Protein AF-0000000087523797 (afdb_homodimer)

Sequence (374 aa):
MSLINTKIPAFKANAFHNGKFVEVSDASMKGKWSVMIFMPAAFTFNCPTEIEDAAEHYAEFEKLGAEVYIVTTDTQFSHKVWHETSPAVGKAKFPLVGDPTHQLTKAFGVHIEEEGLALRGTFVIDPEGTIKTLEIHDNAIARDVTETLRKLKAAQYVAAHPNEVCPAKWKEGEKTLTPSLDLVGKIMSLINTKIPAFKANAFHNGKFVEVSDASMKGKWSVMIFMPAAFTFNCPTEIEDAAEHYAEFEKLGAEVYIVTTDTQFSHKVWHETSPAVGKAKFPLVGDPTHQLTKAFGVHIEEEGLALRGTFVIDPEGTIKTLEIHDNAIARDVTETLRKLKAAQYVAAHPNEVCPAKWKEGEKTLTPSLDLVGKI

InterPro domains:
  IPR000866 Alkyl hydroperoxide reductase subunit C/ Thiol specific antioxidant [PF00578] (4-132)
  IPR013766 Thioredoxin domain [PS51352] (2-157)
  IPR017559 Alkyl hydroperoxide reductase subunit C [TIGR03137] (1-187)
  IPR019479 Peroxiredoxin, C-terminal [PF10417] (154-182)
  IPR024706 Peroxiredoxin, AhpC-type [PIRSF000239] (2-185)
  IPR036249 Thioredoxin-like superfamily [SSF52833] (2-186)
  IPR050217 Thiol-specific antioxidant peroxiredoxin [PTHR10681] (3-180)

Foldseek 3Di:
DDLAQPFQDWDWWWWDAPNDIDIDISVNLAPFKEKEWEAFDFPDDVVLVLLLLCLVCVVVCVVVRYAYEYEKQAHNVSLVVSLVPDPSNVSHRGIYTHNVVCPRQVSNVFADPVRRTGFGKMFIAGNHRGTHDMDTDHNVDDDRCVVVVQVNVQVVVCVVVVQWHADPPRGPPDDIDGDDPVCVPVD/DDLAQPFQDWDWWWWDAPNDIDIDISVNLAPFKEKEWFAFDQPDDVVLVLLLLCLVCVVVCVVVRYAYEYEKQAHNVSLVVSLVPDPSNVSHRGIYTHNVVCPRQVSNVFADPVRRTGFTKMFIAGNHRGTHDMDTDHNVDDDRVVVVVQVNVQVVVCVVVVQWHADPPRGPPDDIDGDDPVCVPVD

Radius of gyration: 20.25 Å; Cα contacts (8 Å, |Δi|>4): 884; chains: 2; bounding box: 49×58×45 Å

Secondary structure (DSSP, 8-state):
---TT-BPPP-EEEEEETTEEEEEEGGGGTTSEEEEEE-S-TT-SHHHHHHHHHHHTHHHHHHTTEEEEEEESS-HHHHHHHHHH-TTGGG--S-EEE-TT-HHHHHTT-EETTTTEE-EEEEEE-TTSBEEEEEEE-TTB---HHHHHHHHHHHHHHHH-TT-BB-TT--TTS--B---GGGTTT-/---TT-BPPP-EEEEEETTEEEEEEHHHHTTSEEEEEE-S-TT-SHHHHHHHHHHHTHHHHHHTTEEEEEEESS-HHHHHHHHHH-TTGGG--S-EEE-TT-HHHHHTT-EETTTTEE-EEEEEE-TTSBEEEEEEE-TTB---HHHHHHHHHHHHHHHH-TT-BB-TT--TTS--B---GGGTTT-

Solvent-accessible surface area (backbone atoms only — not comparable to full-atom values): 18869 Å² total; per-residue (Å²): 119,53,62,60,75,35,69,66,66,87,54,78,35,44,17,24,40,84,92,37,79,43,82,46,36,51,71,72,35,49,81,25,32,33,36,44,36,34,32,42,44,81,49,42,70,49,48,27,45,40,41,32,49,43,35,74,44,39,65,59,38,47,74,69,50,29,47,54,36,38,35,27,36,42,47,29,69,55,41,46,52,41,31,74,60,9,74,33,34,47,58,46,78,48,38,33,31,18,27,68,84,42,58,59,39,51,74,70,33,30,46,35,81,94,73,66,28,30,32,32,28,38,35,37,25,40,33,85,33,32,27,40,34,38,35,42,29,36,79,50,46,45,58,43,57,68,57,54,51,44,50,47,52,46,52,52,49,32,70,76,35,78,68,38,30,38,30,41,59,54,51,94,88,57,82,65,42,62,82,44,82,82,45,50,48,65,70,120,52,62,60,76,34,67,65,67,88,54,77,36,43,17,22,39,86,93,37,80,43,81,46,37,50,72,73,34,48,82,25,33,32,36,44,37,33,33,44,44,81,49,43,71,48,48,27,45,40,42,32,50,42,37,74,44,40,66,60,38,48,74,70,51,29,50,54,35,40,35,26,36,42,47,29,69,55,41,46,53,41,32,74,61,10,72,34,34,48,57,46,78,48,38,33,32,19,27,69,85,41,58,60,38,52,74,70,34,29,47,36,82,93,74,68,29,30,34,32,28,39,36,38,26,38,33,86,34,30,26,40,33,39,35,42,29,35,78,51,46,47,58,44,56,68,57,54,52,42,51,46,53,45,52,53,49,32,70,77,34,77,67,38,30,37,32,39,58,52,52,92,89,56,82,68,42,62,82,43,81,82,44,50,48,66,69

Organism: NCBI:txid634155

Structure (mmCIF, N/CA/C/O backbone):
data_AF-0000000087523797-model_v1
#
loop_
_entity.id
_entity.type
_entity.pdbx_description
1 polymer 'Alkyl hydroperoxide reductase C'
#
loop_
_atom_site.group_PDB
_atom_site.id
_atom_site.type_symbol
_atom_site.label_atom_id
_atom_site.label_alt_id
_atom_site.label_comp_id
_atom_site.label_asym_id
_atom_site.label_entity_id
_atom_site.label_seq_id
_atom_site.pdbx_PDB_ins_code
_atom_site.Cartn_x
_atom_site.Cartn_y
_atom_site.Cartn_z
_atom_site.occupancy
_atom_site.B_iso_or_equiv
_atom_site.auth_seq_id
_atom_site.auth_comp_id
_atom_site.auth_asym_id
_atom_site.auth_atom_id
_atom_site.pdbx_PDB_model_num
ATOM 1 N N . MET A 1 1 ? -0.328 4.672 -15.148 1 78.19 1 MET A N 1
ATOM 2 C CA . MET A 1 1 ? 1.068 4.453 -14.781 1 78.19 1 MET A CA 1
ATOM 3 C C . MET A 1 1 ? 1.274 4.668 -13.289 1 78.19 1 MET A C 1
ATOM 5 O O . MET A 1 1 ? 0.634 5.531 -12.688 1 78.19 1 MET A O 1
ATOM 9 N N . SER A 1 2 ? 2.111 3.828 -12.789 1 88.69 2 SER A N 1
ATOM 10 C CA . SER A 1 2 ? 2.346 3.92 -11.352 1 88.69 2 SER A CA 1
ATOM 11 C C . SER A 1 2 ? 3.096 5.199 -10.992 1 88.69 2 SER A C 1
ATOM 13 O O . SER A 1 2 ? 3.828 5.75 -11.82 1 88.69 2 SER A O 1
ATOM 15 N N . LEU A 1 3 ? 2.848 5.648 -9.805 1 95.38 3 LEU A N 1
ATOM 16 C CA . LEU A 1 3 ? 3.549 6.824 -9.297 1 95.38 3 LEU A CA 1
ATOM 17 C C . LEU A 1 3 ? 4.914 6.441 -8.742 1 95.38 3 LEU A C 1
ATOM 19 O O . LEU A 1 3 ? 5.738 7.312 -8.453 1 95.38 3 LEU A O 1
ATOM 23 N N . ILE A 1 4 ? 5.211 5.191 -8.633 1 98.19 4 ILE A N 1
ATOM 24 C CA . ILE A 1 4 ? 6.473 4.742 -8.055 1 98.19 4 ILE A CA 1
ATOM 25 C C . ILE A 1 4 ? 7.633 5.191 -8.938 1 98.19 4 ILE A C 1
ATOM 27 O O . ILE A 1 4 ? 7.586 5.043 -10.164 1 98.19 4 ILE A O 1
ATOM 31 N N . ASN A 1 5 ? 8.633 5.77 -8.281 1 97.5 5 ASN A N 1
ATOM 32 C CA . ASN A 1 5 ? 9.883 6.234 -8.875 1 97.5 5 ASN A CA 1
ATOM 33 C C . ASN A 1 5 ? 9.656 7.426 -9.805 1 97.5 5 ASN A C 1
ATOM 35 O O . ASN A 1 5 ? 10.453 7.676 -10.703 1 97.5 5 ASN A O 1
ATOM 39 N N . THR A 1 6 ? 8.555 8.117 -9.656 1 97.25 6 THR A N 1
ATOM 40 C CA . THR A 1 6 ? 8.32 9.398 -10.32 1 97.25 6 THR A CA 1
ATOM 41 C C . THR A 1 6 ? 8.43 10.547 -9.32 1 97.25 6 THR A C 1
ATOM 43 O O . THR A 1 6 ? 8.305 10.344 -8.109 1 97.25 6 THR A O 1
ATOM 46 N N . LYS A 1 7 ? 8.656 11.742 -9.836 1 97.5 7 LYS A N 1
ATOM 47 C CA . LYS A 1 7 ? 8.758 12.93 -9 1 97.5 7 LYS A CA 1
ATOM 48 C C . LYS A 1 7 ? 7.375 13.484 -8.664 1 97.5 7 LYS A C 1
ATOM 50 O O . LYS A 1 7 ? 6.48 13.492 -9.516 1 97.5 7 LYS A O 1
ATOM 55 N N . ILE A 1 8 ? 7.203 13.891 -7.41 1 97.25 8 ILE A N 1
ATOM 56 C CA . ILE A 1 8 ? 5.965 14.586 -7.086 1 97.25 8 ILE A CA 1
ATOM 57 C C . ILE A 1 8 ? 5.879 15.891 -7.875 1 97.25 8 ILE A C 1
ATOM 59 O O . ILE A 1 8 ? 6.898 16.547 -8.125 1 97.25 8 ILE A O 1
ATOM 63 N N . PRO A 1 9 ? 4.73 16.219 -8.312 1 96.38 9 PRO A N 1
ATOM 64 C CA . PRO A 1 9 ? 4.594 17.484 -9.055 1 96.38 9 PRO A CA 1
ATOM 65 C C . PRO A 1 9 ? 4.727 18.719 -8.156 1 96.38 9 PRO A C 1
ATOM 67 O O . PRO A 1 9 ? 4.613 18.609 -6.934 1 96.38 9 PRO A O 1
ATOM 70 N N . ALA A 1 10 ? 4.961 19.812 -8.844 1 97.5 10 ALA A N 1
ATOM 71 C CA . ALA A 1 10 ? 4.945 21.094 -8.117 1 97.5 10 ALA A CA 1
ATOM 72 C C . ALA A 1 10 ? 3.566 21.359 -7.531 1 97.5 10 ALA A C 1
ATOM 74 O O . ALA A 1 10 ? 2.547 21.109 -8.172 1 97.5 10 ALA A O 1
ATOM 75 N N . PHE A 1 11 ? 3.553 21.859 -6.258 1 98.06 11 PHE A N 1
ATOM 76 C CA . PHE A 1 11 ? 2.297 22.25 -5.625 1 98.06 11 PHE A CA 1
ATOM 77 C C . PHE A 1 11 ? 2.529 23.312 -4.555 1 98.06 11 PHE A C 1
ATOM 79 O O . PHE A 1 11 ? 3.674 23.578 -4.18 1 98.06 11 PHE A O 1
ATOM 86 N N . LYS A 1 12 ? 1.49 23.938 -4.195 1 97.75 12 LYS A N 1
ATOM 87 C CA . LYS A 1 12 ? 1.428 24.844 -3.049 1 97.75 12 LYS A CA 1
ATOM 88 C C . LYS A 1 12 ? 0.135 24.641 -2.262 1 97.75 12 LYS A C 1
ATOM 90 O O . LYS A 1 12 ? -0.945 24.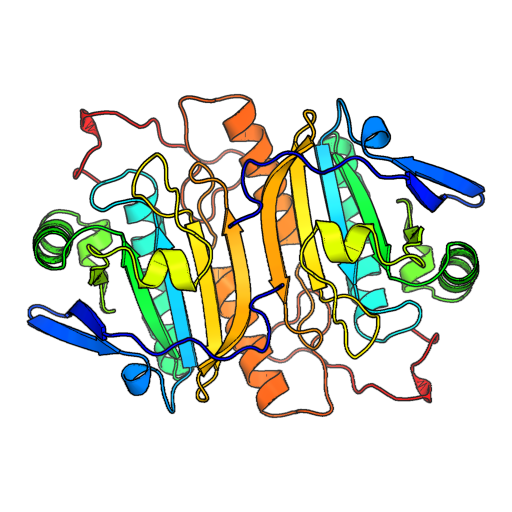547 -2.85 1 97.75 12 LYS A O 1
ATOM 95 N N . ALA A 1 13 ? 0.295 24.531 -0.931 1 98.31 13 ALA A N 1
ATOM 96 C CA . ALA A 1 13 ? -0.86 24.344 -0.056 1 98.31 13 ALA A CA 1
ATOM 97 C C . ALA A 1 13 ? -0.635 25.016 1.297 1 98.31 13 ALA A C 1
ATOM 99 O O . ALA A 1 13 ? 0.502 25.312 1.666 1 98.31 13 ALA A O 1
ATOM 100 N N . ASN A 1 14 ? -1.726 25.281 1.972 1 98.62 14 ASN A N 1
ATOM 101 C CA . ASN A 1 14 ? -1.653 25.781 3.338 1 98.62 14 ASN A CA 1
ATOM 102 C C . ASN A 1 14 ? -1.905 24.688 4.359 1 98.62 14 ASN A C 1
ATOM 104 O O . ASN A 1 14 ? -2.746 23.812 4.141 1 98.62 14 ASN A O 1
ATOM 108 N N . ALA A 1 15 ? -1.143 24.797 5.453 1 98.75 15 ALA A N 1
ATOM 109 C CA . ALA A 1 15 ? -1.273 23.797 6.512 1 98.75 15 ALA A CA 1
ATOM 110 C C . ALA A 1 15 ? -1.371 24.453 7.883 1 98.75 15 ALA A C 1
ATOM 112 O O . ALA A 1 15 ? -0.936 25.594 8.055 1 98.75 15 ALA A O 1
ATOM 113 N N . PHE A 1 16 ? -2.047 23.797 8.773 1 98.69 16 PHE A N 1
ATOM 114 C CA . PHE A 1 16 ? -1.913 24.094 10.195 1 98.69 16 PHE A CA 1
ATOM 115 C C . PHE A 1 16 ? -0.787 23.266 10.812 1 98.69 16 PHE A C 1
ATOM 117 O O . PHE A 1 16 ? -0.744 22.047 10.656 1 98.69 16 PHE A O 1
ATOM 124 N N . HIS A 1 17 ? 0.134 23.938 11.469 1 98.31 17 HIS A N 1
ATOM 125 C CA . HIS A 1 17 ? 1.282 23.281 12.078 1 98.31 17 HIS A CA 1
ATOM 126 C C . HIS A 1 17 ? 1.7 23.984 13.367 1 98.31 17 HIS A C 1
ATOM 128 O O . HIS A 1 17 ? 2.148 25.141 13.336 1 98.31 17 HIS A O 1
ATOM 134 N N . ASN A 1 18 ? 1.532 23.312 14.469 1 96.19 18 ASN A N 1
ATOM 135 C CA . ASN A 1 18 ? 1.994 23.797 15.766 1 96.19 18 ASN A CA 1
ATOM 136 C C . ASN A 1 18 ? 1.468 25.203 16.047 1 96.19 18 ASN A C 1
ATOM 138 O O . ASN A 1 18 ? 2.242 26.109 16.359 1 96.19 18 ASN A O 1
ATOM 142 N N . GLY A 1 19 ? 0.222 25.391 15.82 1 96.5 19 GLY A N 1
ATOM 143 C CA . GLY A 1 19 ? -0.439 26.625 16.219 1 96.5 19 GLY A CA 1
ATOM 144 C C . GLY A 1 19 ? -0.326 27.719 15.18 1 96.5 19 GLY A C 1
ATOM 145 O O . GLY A 1 19 ? -0.769 28.844 15.414 1 96.5 19 GLY A O 1
ATOM 146 N N . LYS A 1 20 ? 0.263 27.422 14.023 1 97.94 20 LYS A N 1
ATOM 147 C CA . LYS A 1 20 ? 0.443 28.422 12.977 1 97.94 20 LYS A CA 1
ATOM 148 C C . LYS A 1 20 ? -0.009 27.875 11.625 1 97.94 20 LYS A C 1
ATOM 150 O O . LYS A 1 20 ? -0.082 26.672 11.422 1 97.94 20 LYS A O 1
ATOM 155 N N . PHE A 1 21 ? -0.407 28.828 10.789 1 98.19 21 PHE A N 1
ATOM 156 C CA . PHE A 1 21 ? -0.595 28.484 9.383 1 98.19 21 PHE A CA 1
ATOM 157 C C . PHE A 1 21 ? 0.711 28.625 8.609 1 98.19 21 PHE A C 1
ATOM 159 O O . PHE A 1 21 ? 1.396 29.641 8.727 1 98.19 21 PHE A O 1
ATOM 166 N N . VAL A 1 22 ? 1.061 27.641 7.953 1 98.31 22 VAL A N 1
ATOM 167 C CA . VAL A 1 22 ? 2.295 27.641 7.176 1 98.31 22 VAL A CA 1
ATOM 168 C C . VAL A 1 22 ? 2.004 27.203 5.742 1 98.31 22 VAL A C 1
ATOM 170 O O . VAL A 1 22 ? 1.006 26.516 5.488 1 98.31 22 VAL A O 1
ATOM 173 N N . GLU A 1 23 ? 2.898 27.578 4.859 1 98.19 23 GLU A N 1
ATOM 174 C CA . GLU A 1 23 ? 2.834 27.094 3.486 1 98.19 23 GLU A CA 1
ATOM 175 C C . GLU A 1 23 ? 3.652 25.812 3.32 1 98.19 23 GLU A C 1
ATOM 177 O O . GLU A 1 23 ? 4.77 25.703 3.834 1 98.19 23 GLU A O 1
ATOM 182 N N . VAL A 1 24 ? 3.068 24.797 2.725 1 98 24 VAL A N 1
ATOM 183 C CA . VAL A 1 24 ? 3.742 23.562 2.352 1 98 24 VAL A CA 1
ATOM 184 C C . VAL A 1 24 ? 3.762 23.422 0.832 1 98 24 VAL A C 1
ATOM 186 O O . VAL A 1 24 ? 2.75 23.656 0.167 1 98 24 VAL A O 1
ATOM 189 N N . SER A 1 25 ? 4.918 23.094 0.26 1 98.12 25 SER A N 1
ATOM 190 C CA . SER A 1 25 ? 5.078 22.891 -1.175 1 98.12 25 SER A CA 1
ATOM 191 C C . SER A 1 25 ? 6.035 21.734 -1.465 1 98.12 25 SER A C 1
ATOM 193 O O . SER A 1 25 ? 6.566 21.109 -0.541 1 98.12 25 SER A O 1
ATOM 195 N N . ASP A 1 26 ? 6.168 21.406 -2.801 1 97.44 26 ASP A N 1
ATOM 196 C CA . ASP A 1 26 ? 7.152 20.391 -3.176 1 97.44 26 ASP A CA 1
ATOM 197 C C . ASP A 1 26 ? 8.555 20.797 -2.709 1 97.44 26 ASP A C 1
ATOM 199 O O . ASP A 1 26 ? 9.383 19.938 -2.41 1 97.44 26 ASP A O 1
ATOM 203 N N . ALA A 1 27 ? 8.82 22.047 -2.596 1 97.06 27 ALA A N 1
ATOM 204 C CA . ALA A 1 27 ? 10.102 22.547 -2.102 1 97.06 27 ALA A CA 1
ATOM 205 C C . ALA A 1 27 ? 10.297 22.188 -0.631 1 97.06 27 ALA A C 1
ATOM 207 O O . ALA A 1 27 ? 11.422 21.953 -0.189 1 97.06 27 ALA A O 1
ATOM 208 N N . SER A 1 28 ? 9.211 22.156 0.145 1 97.06 28 SER A N 1
ATOM 209 C CA . SER A 1 28 ? 9.273 21.797 1.559 1 97.06 28 SER A CA 1
ATOM 210 C C . SER A 1 28 ? 9.781 20.375 1.746 1 97.06 28 SER A C 1
ATOM 212 O O . SER A 1 28 ? 10.234 20.016 2.832 1 97.06 28 SER A O 1
ATOM 214 N N . MET A 1 29 ? 9.68 19.547 0.732 1 96.19 29 MET A N 1
ATOM 215 C CA . MET A 1 29 ? 9.984 18.125 0.834 1 96.19 29 MET A CA 1
ATOM 216 C C . MET A 1 29 ? 11.398 17.828 0.324 1 96.19 29 MET A C 1
ATOM 218 O O . MET A 1 29 ? 11.93 16.75 0.554 1 96.19 29 MET A O 1
ATOM 222 N N . LYS A 1 30 ? 12 18.812 -0.3 1 96.19 30 LYS A N 1
ATOM 223 C CA . LYS A 1 30 ? 13.352 18.641 -0.831 1 96.19 30 LYS A CA 1
ATOM 224 C C . LYS A 1 30 ? 14.375 18.531 0.295 1 96.19 30 LYS A C 1
ATOM 226 O O . LYS A 1 30 ? 14.297 19.266 1.283 1 96.19 30 LYS A O 1
ATOM 231 N N . GLY A 1 31 ? 15.297 17.578 0.175 1 97.19 31 GLY A N 1
ATOM 232 C CA . GLY A 1 31 ? 16.375 17.422 1.132 1 97.19 31 GLY A CA 1
ATOM 233 C C . GLY A 1 31 ? 15.992 16.594 2.344 1 97.19 31 GLY A C 1
ATOM 234 O O . GLY A 1 31 ? 16.828 16.328 3.209 1 97.19 31 GLY A O 1
ATOM 235 N N . LYS A 1 32 ? 14.711 16.203 2.432 1 97.25 32 LYS A N 1
ATOM 236 C CA . LYS A 1 32 ? 14.219 15.406 3.547 1 97.25 32 LYS A CA 1
ATOM 237 C C . LYS A 1 32 ? 13.289 14.297 3.059 1 97.25 32 LYS A C 1
ATOM 239 O O . LYS A 1 32 ? 12.633 14.445 2.025 1 97.25 32 LYS A O 1
ATOM 244 N N . TRP A 1 33 ? 13.367 13.211 3.828 1 98.75 33 TRP A N 1
ATOM 245 C CA . TRP A 1 33 ? 12.336 12.211 3.57 1 98.75 33 TRP A CA 1
ATOM 246 C C . TRP A 1 33 ? 10.961 12.719 4.012 1 98.75 33 TRP A C 1
ATOM 248 O O . TRP A 1 33 ? 10.859 13.492 4.965 1 98.75 33 TRP A O 1
ATOM 258 N N . SER A 1 34 ? 9.945 12.328 3.26 1 98.88 34 SER A N 1
ATOM 259 C CA . SER A 1 34 ? 8.578 12.75 3.562 1 98.88 34 SER A CA 1
ATOM 260 C C . SER A 1 34 ? 7.613 11.57 3.523 1 98.88 34 SER A C 1
ATOM 262 O O . SER A 1 34 ? 7.77 10.656 2.709 1 98.88 34 SER A O 1
ATOM 264 N N . VAL A 1 35 ? 6.727 11.562 4.422 1 98.88 35 VAL A N 1
ATOM 265 C CA . VAL A 1 35 ? 5.574 10.664 4.406 1 98.88 35 VAL A CA 1
ATOM 266 C C . VAL A 1 35 ? 4.289 11.477 4.27 1 98.88 35 VAL A C 1
ATOM 268 O O . VAL A 1 35 ? 3.945 12.258 5.152 1 98.88 35 VAL A O 1
ATOM 271 N N . MET A 1 36 ? 3.6 11.297 3.148 1 98.75 36 MET A N 1
ATOM 272 C CA . MET A 1 36 ? 2.309 11.945 2.939 1 98.75 36 MET A CA 1
ATOM 273 C C . MET A 1 36 ? 1.163 10.969 3.186 1 98.75 36 MET A C 1
ATOM 275 O O . MET A 1 36 ? 1.101 9.906 2.562 1 98.75 36 MET A O 1
ATOM 279 N N . ILE A 1 37 ? 0.32 11.375 4.066 1 98.81 37 ILE A N 1
ATOM 280 C CA . ILE A 1 37 ? -0.816 10.547 4.457 1 98.81 37 ILE A CA 1
ATOM 281 C C . ILE A 1 37 ? -2.119 11.266 4.129 1 98.81 37 ILE A C 1
ATOM 283 O O . ILE A 1 37 ? -2.445 12.289 4.746 1 98.81 37 ILE A O 1
ATOM 287 N N . PHE A 1 38 ? -2.799 10.727 3.143 1 98.75 38 PHE A N 1
ATOM 288 C CA . PHE A 1 38 ? -4.09 11.266 2.732 1 98.75 38 PHE A CA 1
ATOM 289 C C . PHE A 1 38 ? -5.227 10.57 3.475 1 98.75 38 PHE A C 1
ATOM 291 O O . PHE A 1 38 ? -5.188 9.352 3.68 1 98.75 38 PHE A O 1
ATOM 298 N N . MET A 1 39 ? -6.207 11.32 3.82 1 97.94 39 MET A N 1
ATOM 299 C CA . MET A 1 39 ? -7.395 10.766 4.457 1 97.94 39 MET A CA 1
ATOM 300 C C . MET A 1 39 ? -8.641 11.57 4.094 1 97.94 39 MET A C 1
ATOM 302 O O . MET A 1 39 ? -8.531 12.695 3.617 1 97.94 39 MET A O 1
ATOM 306 N N . PRO A 1 40 ? -9.812 11.039 4.23 1 96.81 40 PRO A N 1
ATOM 307 C CA . PRO A 1 40 ? -11 11.555 3.557 1 96.81 40 PRO A CA 1
ATOM 308 C C . PRO A 1 40 ? -11.367 12.969 4.008 1 96.81 40 PRO A C 1
ATOM 310 O O . PRO A 1 40 ? -11.547 13.859 3.172 1 96.81 40 PRO A O 1
ATOM 313 N N . ALA A 1 41 ? -11.461 13.086 5.34 1 94.56 41 ALA A N 1
ATOM 314 C CA . ALA A 1 41 ? -12 14.359 5.816 1 94.56 41 ALA A CA 1
ATOM 315 C C . ALA A 1 41 ? -11.656 14.586 7.285 1 94.56 41 ALA A C 1
ATOM 317 O O . ALA A 1 41 ? -11.578 13.633 8.062 1 94.56 41 ALA A O 1
ATOM 318 N N . ALA A 1 42 ? -11.547 15.852 7.57 1 94.25 42 ALA A N 1
ATOM 319 C CA . ALA A 1 42 ? -11.43 16.219 8.977 1 94.25 42 ALA A CA 1
ATOM 320 C C . ALA A 1 42 ? -12.695 15.875 9.75 1 94.25 42 ALA A C 1
ATOM 322 O O . ALA A 1 42 ? -13.797 15.883 9.188 1 94.25 42 ALA A O 1
ATOM 323 N N . PHE A 1 43 ? -12.531 15.453 11.039 1 91.31 43 PHE A N 1
ATOM 324 C CA . PHE A 1 43 ? -13.594 15.266 12.016 1 91.31 43 PHE A CA 1
ATOM 325 C C . PHE A 1 43 ? -14.312 13.938 11.789 1 91.31 43 PHE A C 1
ATOM 327 O O . PHE A 1 43 ? -15.328 13.656 12.43 1 91.31 43 PHE A O 1
ATOM 334 N N . THR A 1 44 ? -13.734 13.133 10.797 1 86.31 44 THR A N 1
ATOM 335 C CA . THR A 1 44 ? -14.359 11.836 10.555 1 86.31 44 THR A CA 1
ATOM 336 C C . THR A 1 44 ? -13.742 10.758 11.438 1 86.31 44 THR A C 1
ATOM 338 O O . THR A 1 44 ? -12.812 11.039 12.211 1 86.31 44 THR A O 1
ATOM 341 N N . PHE A 1 45 ? -14.211 9.57 11.352 1 80.31 45 PHE A N 1
ATOM 342 C CA . PHE A 1 45 ? -14.125 8.57 12.406 1 80.31 45 PHE A CA 1
ATOM 343 C C . PHE A 1 45 ? -12.75 7.898 12.398 1 80.31 45 PHE A C 1
ATOM 345 O O . PHE A 1 45 ? -12.047 7.91 13.406 1 80.31 45 PHE A O 1
ATOM 352 N N . ASN A 1 46 ? -12.383 7.293 11.383 1 88.75 46 ASN A N 1
ATOM 353 C CA . ASN A 1 46 ? -11.109 6.582 11.305 1 88.75 46 ASN A CA 1
ATOM 354 C C . ASN A 1 46 ? -9.922 7.547 11.336 1 88.75 46 ASN A C 1
ATOM 356 O O . ASN A 1 46 ? -8.852 7.199 11.82 1 88.75 46 ASN A O 1
ATOM 360 N N . CYS A 1 47 ? -10.211 8.672 10.898 1 93.31 47 CYS A N 1
ATOM 361 C CA . CYS A 1 47 ? -9.117 9.602 10.633 1 93.31 47 CYS A CA 1
ATOM 362 C C . CYS A 1 47 ? -8.367 9.945 11.914 1 93.31 47 CYS A C 1
ATOM 364 O O . CYS A 1 47 ? -7.141 9.867 11.961 1 93.31 47 CYS A O 1
ATOM 366 N N . PRO A 1 48 ? -9.109 10.289 13 1 93.75 48 PRO A N 1
ATOM 367 C CA . PRO A 1 48 ? -8.391 10.633 14.227 1 93.75 48 PRO A CA 1
ATOM 368 C C . PRO A 1 48 ? -7.551 9.469 14.766 1 93.75 48 PRO A C 1
ATOM 370 O O . PRO A 1 48 ? -6.484 9.695 15.344 1 93.75 48 PRO A O 1
ATOM 373 N N . THR A 1 49 ? -8.031 8.242 14.609 1 93.06 49 THR A N 1
ATOM 374 C CA . THR A 1 49 ? -7.27 7.09 15.078 1 93.06 49 THR A CA 1
ATOM 375 C C . THR A 1 49 ? -5.949 6.969 14.312 1 93.06 49 THR A C 1
ATOM 377 O O . THR A 1 49 ? -4.926 6.602 14.898 1 93.06 49 THR A O 1
ATOM 380 N N . GLU A 1 50 ? -5.988 7.227 13.062 1 96.12 50 GLU A N 1
ATOM 381 C CA . GLU A 1 50 ? -4.781 7.184 12.242 1 96.12 50 GLU A CA 1
ATOM 382 C C . GLU A 1 50 ? -3.82 8.305 12.617 1 96.12 50 GLU A C 1
ATOM 384 O O . GLU A 1 50 ? -2.604 8.109 12.633 1 96.12 50 GLU A O 1
ATOM 389 N N . ILE A 1 51 ? -4.371 9.516 12.859 1 96.94 51 ILE A N 1
ATOM 390 C CA . ILE A 1 51 ? -3.539 10.648 13.258 1 96.94 51 ILE A CA 1
ATOM 391 C C . ILE A 1 51 ? -2.867 10.344 14.594 1 96.94 51 ILE A C 1
ATOM 393 O O . ILE A 1 51 ? -1.682 10.625 14.781 1 96.94 51 ILE A O 1
ATOM 397 N N . GLU A 1 52 ? -3.623 9.773 15.523 1 96.25 52 GLU A N 1
ATOM 398 C CA . GLU A 1 52 ? -3.049 9.383 16.812 1 96.25 52 GLU A CA 1
ATOM 399 C C . GLU A 1 52 ? -1.927 8.367 16.625 1 96.25 52 GLU A C 1
ATOM 401 O O . GLU A 1 52 ? -0.889 8.453 17.281 1 96.25 52 GLU A O 1
ATOM 406 N N . ASP A 1 53 ? -2.189 7.414 15.781 1 97.44 53 ASP A N 1
ATOM 407 C CA . ASP A 1 53 ? -1.171 6.41 15.484 1 97.44 53 ASP A CA 1
ATOM 408 C C . ASP A 1 53 ? 0.093 7.062 14.922 1 97.44 53 ASP A C 1
ATOM 410 O O . ASP A 1 53 ? 1.204 6.734 15.344 1 97.44 53 ASP A O 1
ATOM 414 N N . ALA A 1 54 ? -0.023 8 13.992 1 98 54 ALA A N 1
ATOM 415 C CA . ALA A 1 54 ? 1.108 8.734 13.422 1 98 54 ALA A CA 1
ATOM 416 C C . ALA A 1 54 ? 1.817 9.562 14.492 1 98 54 ALA A C 1
ATOM 418 O O . ALA A 1 54 ? 3.049 9.602 14.539 1 98 54 ALA A O 1
ATOM 419 N N . ALA A 1 55 ? 1.049 10.203 15.312 1 98 55 ALA A N 1
ATOM 420 C CA . ALA A 1 55 ? 1.605 11.039 16.375 1 98 55 ALA A CA 1
ATOM 421 C C . ALA A 1 55 ? 2.445 10.203 17.344 1 98 55 ALA A C 1
ATOM 423 O O . ALA A 1 55 ? 3.518 10.641 17.766 1 98 55 ALA A O 1
ATOM 424 N N . GLU A 1 56 ? 1.955 9.055 17.672 1 97.75 56 GLU A N 1
ATOM 425 C CA . GLU A 1 56 ? 2.648 8.164 18.594 1 97.75 56 GLU A CA 1
ATOM 426 C C . GLU A 1 56 ? 4.008 7.742 18.047 1 97.75 56 GLU A C 1
ATOM 428 O O . GLU A 1 56 ? 4.918 7.41 18.797 1 97.75 56 GLU A O 1
ATOM 433 N N . HIS A 1 57 ? 4.152 7.797 16.781 1 98.12 57 HIS A N 1
ATOM 434 C CA . HIS A 1 57 ? 5.387 7.34 16.156 1 98.12 57 HIS A CA 1
ATOM 435 C C . HIS A 1 57 ? 6.16 8.5 15.531 1 98.12 57 HIS A C 1
ATOM 437 O O . HIS A 1 57 ? 7.164 8.297 14.852 1 98.12 57 HIS A O 1
ATOM 443 N N . TYR A 1 58 ? 5.727 9.695 15.758 1 98.38 58 TYR A N 1
ATOM 444 C CA . TYR A 1 58 ? 6.289 10.859 15.086 1 98.38 58 TYR A CA 1
ATOM 445 C C . TYR A 1 58 ? 7.754 11.047 15.461 1 98.38 58 TYR A C 1
ATOM 447 O O . TYR A 1 58 ? 8.578 11.414 14.617 1 98.38 58 TYR A O 1
ATOM 455 N N . ALA A 1 59 ? 8.07 10.828 16.703 1 98.31 59 ALA A N 1
ATOM 456 C CA . ALA A 1 59 ? 9.453 10.977 17.156 1 98.31 59 ALA A CA 1
ATOM 457 C C . ALA A 1 59 ? 10.391 10.07 16.359 1 98.31 59 ALA A C 1
ATOM 459 O O . ALA A 1 59 ? 11.523 10.445 16.062 1 98.31 59 ALA A O 1
ATOM 460 N N . GLU A 1 60 ? 9.93 8.898 16.109 1 98.06 60 GLU A N 1
ATOM 461 C CA . GLU A 1 60 ? 10.734 7.973 15.32 1 98.06 60 GLU A CA 1
ATOM 462 C C . GLU A 1 60 ? 10.914 8.477 13.891 1 98.06 60 GLU A C 1
ATOM 464 O O . GLU A 1 60 ? 12 8.352 13.312 1 98.06 60 GLU A O 1
ATOM 469 N N . PHE A 1 61 ? 9.914 9.008 13.25 1 98.56 61 PHE A N 1
ATOM 470 C CA . PHE A 1 61 ? 10.031 9.602 11.922 1 98.56 61 PHE A CA 1
ATOM 471 C C . PHE A 1 61 ? 11.062 10.727 11.922 1 98.56 61 PHE A C 1
ATOM 473 O O . PHE A 1 61 ? 11.898 10.805 11.023 1 98.56 61 PHE A O 1
ATOM 480 N N . GLU A 1 62 ? 10.969 11.547 12.961 1 97.94 62 GLU A N 1
ATOM 481 C CA . GLU A 1 62 ? 11.906 12.664 13.07 1 97.94 62 GLU A CA 1
ATOM 482 C C . GLU A 1 62 ? 13.344 12.164 13.188 1 97.94 62 GLU A C 1
ATOM 484 O O . GLU A 1 62 ? 14.25 12.703 12.547 1 97.94 62 GLU A O 1
ATOM 489 N N . LYS A 1 63 ? 13.492 11.172 14 1 98.06 63 LYS A N 1
ATOM 490 C CA . LYS A 1 63 ? 14.82 10.586 14.188 1 98.06 63 LYS A CA 1
ATOM 491 C C . LYS A 1 63 ? 15.383 10.078 12.859 1 98.06 63 LYS A C 1
ATOM 493 O O . LYS A 1 63 ? 16.594 10.117 12.641 1 98.06 63 LYS A O 1
ATOM 498 N N . LEU A 1 64 ? 14.547 9.68 12.008 1 98 64 LEU A N 1
ATOM 499 C CA . LEU A 1 64 ? 14.93 9.141 10.703 1 98 64 LEU A CA 1
ATOM 500 C C . LEU A 1 64 ? 15.078 10.258 9.68 1 98 64 LEU A C 1
ATOM 502 O O . LEU A 1 64 ? 15.344 10 8.5 1 98 64 LEU A O 1
ATOM 506 N N . GLY A 1 65 ? 14.883 11.477 10.086 1 98.12 65 GLY A N 1
ATOM 507 C CA . GLY A 1 65 ? 14.992 12.609 9.18 1 98.12 65 GLY A CA 1
ATOM 508 C C . GLY A 1 65 ? 13.82 12.727 8.234 1 98.12 65 GLY A C 1
ATOM 509 O O . GLY A 1 65 ? 13.969 13.195 7.102 1 98.12 65 GLY A O 1
ATOM 510 N N . ALA A 1 66 ? 12.672 12.266 8.633 1 98.69 66 ALA A N 1
ATOM 511 C CA . ALA A 1 66 ? 11.477 12.305 7.801 1 98.69 66 ALA A CA 1
ATOM 512 C C . ALA A 1 66 ? 10.422 13.227 8.406 1 98.69 66 ALA A C 1
ATOM 514 O O . ALA A 1 66 ? 10.234 13.25 9.625 1 98.69 66 ALA A O 1
ATOM 515 N N . GLU A 1 67 ? 9.742 13.961 7.582 1 98.62 67 GLU A N 1
ATOM 516 C CA . GLU A 1 67 ? 8.555 14.695 8 1 98.62 67 GLU A CA 1
ATOM 517 C C . GLU A 1 67 ? 7.277 13.953 7.598 1 98.62 67 GLU A C 1
ATOM 519 O O . GLU A 1 67 ? 7.262 13.234 6.598 1 98.62 67 GLU A O 1
ATOM 524 N N . VAL A 1 68 ? 6.277 14.117 8.375 1 98.75 68 VAL A N 1
ATOM 525 C CA . VAL A 1 68 ? 4.957 13.547 8.117 1 98.75 68 VAL A CA 1
ATOM 526 C C . VAL A 1 68 ? 3.971 14.664 7.781 1 98.75 68 VAL A C 1
ATOM 528 O O . VAL A 1 68 ? 3.971 15.711 8.43 1 98.75 68 VAL A O 1
ATOM 531 N N . TYR A 1 69 ? 3.189 14.477 6.746 1 98.81 69 TYR A N 1
ATOM 532 C CA . TYR A 1 69 ? 2.127 15.391 6.348 1 98.81 69 TYR A CA 1
ATOM 533 C C . TYR A 1 69 ? 0.782 14.68 6.293 1 98.81 69 TYR A C 1
ATOM 535 O O . TYR A 1 69 ? 0.639 13.664 5.605 1 98.81 69 TYR A O 1
ATOM 543 N N . ILE A 1 70 ? -0.154 15.195 7.004 1 98.75 70 ILE A N 1
ATOM 544 C CA . ILE A 1 70 ? -1.527 14.719 6.863 1 98.75 70 ILE A CA 1
ATOM 545 C C . ILE A 1 70 ? -2.285 15.633 5.895 1 98.75 70 ILE A C 1
ATOM 547 O O . ILE A 1 70 ? -2.248 16.859 6.027 1 98.75 70 ILE A O 1
ATOM 551 N N . VAL A 1 71 ? -2.971 15.016 4.938 1 98.75 71 VAL A N 1
ATOM 552 C CA . VAL A 1 71 ? -3.637 15.82 3.918 1 98.75 71 VAL A CA 1
ATOM 553 C C . VAL A 1 71 ? -5.113 15.438 3.838 1 98.75 71 VAL A C 1
ATOM 555 O O . VAL A 1 71 ? -5.449 14.25 3.732 1 98.75 71 VAL A O 1
ATOM 558 N N . THR A 1 72 ? -6 16.375 3.939 1 98.56 72 THR A N 1
ATOM 559 C CA . THR A 1 72 ? -7.402 16.219 3.57 1 98.56 72 THR A CA 1
ATOM 560 C C . THR A 1 72 ? -7.832 17.312 2.609 1 98.56 72 THR A C 1
ATOM 562 O O . THR A 1 72 ? -7.078 18.266 2.363 1 98.56 72 THR A O 1
ATOM 565 N N . THR A 1 73 ? -9.062 17.156 2.088 1 98.44 73 THR A N 1
ATOM 566 C CA . THR A 1 73 ? -9.547 18.172 1.155 1 98.44 73 THR A CA 1
ATOM 567 C C . THR A 1 73 ? -10.172 19.344 1.905 1 98.44 73 THR A C 1
ATOM 569 O O . THR A 1 73 ? -10.648 20.297 1.289 1 98.44 73 THR A O 1
ATOM 572 N N . ASP A 1 74 ? -10.188 19.344 3.229 1 97.88 74 ASP A N 1
ATOM 573 C CA . ASP A 1 74 ? -10.617 20.484 4.047 1 97.88 74 ASP A CA 1
ATOM 574 C C . ASP A 1 74 ? -9.594 21.609 4.004 1 97.88 74 ASP A C 1
ATOM 576 O O . ASP A 1 74 ? -8.508 21.453 3.432 1 97.88 74 ASP A O 1
ATOM 580 N N . THR A 1 75 ? -9.977 22.719 4.559 1 97.31 75 THR A N 1
ATOM 581 C CA . THR A 1 75 ? -9.055 23.859 4.645 1 97.31 75 THR A CA 1
ATOM 582 C C . THR A 1 75 ? -8.188 23.75 5.898 1 97.31 75 THR A C 1
ATOM 584 O O . THR A 1 75 ? -8.523 23.016 6.828 1 97.31 75 THR A O 1
ATOM 587 N N . GLN A 1 76 ? -7.133 24.531 5.91 1 97.19 76 GLN A N 1
ATOM 588 C CA . GLN A 1 76 ? -6.281 24.625 7.09 1 97.19 76 GLN A CA 1
ATOM 589 C C . GLN A 1 76 ? -7.047 25.188 8.281 1 97.19 76 GLN A C 1
ATOM 591 O O . GLN A 1 76 ? -6.691 24.938 9.43 1 97.19 76 GLN A O 1
ATOM 596 N N . PHE A 1 77 ? -8.07 25.969 8.031 1 96.44 77 PHE A N 1
ATOM 597 C CA . PHE A 1 77 ? -8.891 26.5 9.109 1 96.44 77 PHE A CA 1
ATOM 598 C C . PHE A 1 77 ? -9.625 25.391 9.844 1 96.44 77 PHE A C 1
ATOM 600 O O . PHE A 1 77 ? -9.648 25.359 11.078 1 96.44 77 PHE A O 1
ATOM 607 N N . SER A 1 78 ? -10.164 24.453 9.078 1 96.81 78 SER A N 1
ATOM 608 C CA . SER A 1 78 ? -10.797 23.281 9.664 1 96.81 78 SER A CA 1
ATOM 609 C C . SER A 1 78 ? -9.805 22.453 10.469 1 96.81 78 SER A C 1
ATOM 611 O O . SER A 1 78 ? -10.125 21.953 11.547 1 96.81 78 SER A O 1
ATOM 613 N N . HIS A 1 79 ? -8.609 22.328 9.914 1 97.69 79 HIS A N 1
ATOM 614 C CA . HIS A 1 79 ? -7.586 21.531 10.586 1 97.69 79 HIS A CA 1
ATOM 615 C C . HIS A 1 79 ? -7.203 22.141 11.93 1 97.69 79 HIS A C 1
ATOM 617 O O . HIS A 1 79 ? -6.922 21.422 12.891 1 97.69 79 HIS A O 1
ATOM 623 N N . LYS A 1 80 ? -7.129 23.453 11.969 1 96.88 80 LYS A N 1
ATOM 624 C CA . LYS A 1 80 ? -6.859 24.109 13.242 1 96.88 80 LYS A CA 1
ATOM 625 C C . LYS A 1 80 ? -7.898 23.719 14.289 1 96.88 80 LYS A C 1
ATOM 627 O O . LYS A 1 80 ? -7.551 23.359 15.414 1 96.88 80 LYS A O 1
ATOM 632 N N . VAL A 1 81 ? -9.203 23.812 13.977 1 95.88 81 VAL A N 1
ATOM 633 C CA . VAL A 1 81 ? -10.289 23.516 14.906 1 95.88 81 VAL A CA 1
ATOM 634 C C . VAL A 1 81 ? -10.258 22.031 15.266 1 95.88 81 VAL A C 1
ATOM 636 O O . VAL A 1 81 ? -10.445 21.656 16.422 1 95.88 81 VAL A O 1
ATOM 639 N N . TRP A 1 82 ? -10.008 21.234 14.219 1 95.88 82 TRP A N 1
ATOM 640 C CA . TRP A 1 82 ? -9.906 19.781 14.422 1 95.88 82 TRP A CA 1
ATOM 641 C C . TRP A 1 82 ? -8.812 19.453 15.438 1 95.88 82 TRP A C 1
ATOM 643 O O . TRP A 1 82 ? -9.023 18.656 16.344 1 95.88 82 TRP A O 1
ATOM 653 N N . HIS A 1 83 ? -7.672 20.094 15.32 1 96.5 83 HIS A N 1
ATOM 654 C CA . HIS A 1 83 ? -6.547 19.906 16.234 1 96.5 83 HIS A CA 1
ATOM 655 C C . HIS A 1 83 ? -6.902 20.344 17.641 1 96.5 83 HIS A C 1
ATOM 657 O O . HIS A 1 83 ? -6.496 19.719 18.625 1 96.5 83 HIS A O 1
ATOM 663 N N . GLU A 1 84 ? -7.664 21.344 17.797 1 94.88 84 GLU A N 1
ATOM 664 C CA . GLU A 1 84 ? -7.996 21.922 19.094 1 94.88 84 GLU A CA 1
ATOM 665 C C . GLU A 1 84 ? -9.078 21.125 19.797 1 94.88 84 GLU A C 1
ATOM 667 O O . GLU A 1 84 ? -9.109 21.062 21.031 1 94.88 84 GLU A O 1
ATOM 672 N N . THR A 1 85 ? -9.906 20.469 19.047 1 93.06 85 THR A N 1
ATOM 673 C CA . THR A 1 85 ? -11.117 19.922 19.672 1 93.06 85 THR A CA 1
ATOM 674 C C . THR A 1 85 ? -11.023 18.406 19.766 1 93.06 85 THR A C 1
ATOM 676 O O . THR A 1 85 ? -11.766 17.781 20.531 1 93.06 85 THR A O 1
ATOM 679 N N . SER A 1 86 ? -10.219 17.812 19.016 1 92.81 86 SER A N 1
ATOM 680 C CA . SER A 1 86 ? -10.047 16.359 19.062 1 92.81 86 SER A CA 1
ATOM 681 C C . SER A 1 86 ? -8.82 15.969 19.891 1 92.81 86 SER A C 1
ATOM 683 O O . SER A 1 86 ? -7.691 16.281 19.516 1 92.81 86 SER A O 1
ATOM 685 N N . PRO A 1 87 ? -8.977 15.211 20.969 1 92.62 87 PRO A N 1
ATOM 686 C CA . PRO A 1 87 ? -7.816 14.789 21.75 1 92.62 87 PRO A CA 1
ATOM 687 C C . PRO A 1 87 ? -6.801 13.992 20.938 1 92.62 87 PRO A C 1
ATOM 689 O O . PRO A 1 87 ? -5.594 14.18 21.094 1 92.62 87 PRO A O 1
ATOM 692 N N . ALA A 1 88 ? -7.316 13.148 20.062 1 92.56 88 ALA A N 1
ATOM 693 C CA . ALA A 1 88 ? -6.438 12.352 19.219 1 92.56 88 ALA A CA 1
ATOM 694 C C . ALA A 1 88 ? -5.645 13.227 18.25 1 92.56 88 ALA A C 1
ATOM 696 O O . ALA A 1 88 ? -4.426 13.086 18.125 1 92.56 88 ALA A O 1
ATOM 697 N N . VAL A 1 89 ? -6.32 14.156 17.609 1 95.44 89 VAL A N 1
ATOM 698 C CA . VAL A 1 89 ? -5.695 14.992 16.594 1 95.44 89 VAL A CA 1
ATOM 699 C C . VAL A 1 89 ? -4.793 16.031 17.266 1 95.44 89 VAL A C 1
ATOM 701 O O . VAL A 1 89 ? -3.766 16.422 16.703 1 95.44 89 VAL A O 1
ATOM 704 N N . GLY A 1 90 ? -5.184 16.391 18.469 1 96.06 90 GLY A N 1
ATOM 705 C CA . GLY A 1 90 ? -4.406 17.359 19.219 1 96.06 90 GLY A CA 1
ATOM 706 C C . GLY A 1 90 ? -2.992 16.891 19.516 1 96.06 90 GLY A C 1
ATOM 707 O O . GLY A 1 90 ? -2.117 17.703 19.844 1 96.06 90 GLY A O 1
ATOM 708 N N . LYS A 1 91 ? -2.717 15.602 19.391 1 95.56 91 LYS A N 1
ATOM 709 C CA . LYS A 1 91 ? -1.401 15.023 19.641 1 95.56 91 LYS A CA 1
ATOM 710 C C . LYS A 1 91 ? -0.472 15.234 18.438 1 95.56 91 LYS A C 1
ATOM 712 O O . LYS A 1 91 ? 0.74 15.031 18.547 1 95.56 91 LYS A O 1
ATOM 717 N N . ALA A 1 92 ? -1.01 15.656 17.359 1 96.94 92 ALA A N 1
ATOM 718 C CA . ALA A 1 92 ? -0.231 15.805 16.125 1 96.94 92 ALA A CA 1
ATOM 719 C C . ALA A 1 92 ? 0.753 16.969 16.234 1 96.94 92 ALA A C 1
ATOM 721 O O . ALA A 1 92 ? 0.375 18.078 16.625 1 96.94 92 ALA A O 1
ATOM 722 N N . LYS A 1 93 ? 1.954 16.672 15.906 1 97.81 93 LYS A N 1
ATOM 723 C CA . LYS A 1 93 ? 2.992 17.703 15.867 1 97.81 93 LYS A CA 1
ATOM 724 C C . LYS A 1 93 ? 3.518 17.891 14.445 1 97.81 93 LYS A C 1
ATOM 726 O O . LYS A 1 93 ? 4.555 18.531 14.25 1 97.81 93 LYS A O 1
ATOM 731 N N . PHE A 1 94 ? 2.91 17.281 13.523 1 98.38 94 PHE A N 1
ATOM 732 C CA . PHE A 1 94 ? 3.23 17.406 12.109 1 98.38 94 PHE A CA 1
ATOM 733 C C . PHE A 1 94 ? 2.186 18.25 11.391 1 98.38 94 PHE A C 1
ATOM 735 O O . PHE A 1 94 ? 1.097 18.484 11.914 1 98.38 94 PHE A O 1
ATOM 742 N N . PRO A 1 95 ? 2.514 18.766 10.164 1 98.75 95 PRO A N 1
ATOM 743 C CA . PRO A 1 95 ? 1.572 19.625 9.445 1 98.75 95 PRO A CA 1
ATOM 744 C C . PRO A 1 95 ? 0.297 18.906 9.031 1 98.75 95 PRO A C 1
ATOM 746 O O . PRO A 1 95 ? 0.36 17.766 8.547 1 98.75 95 PRO A O 1
ATOM 749 N N . LEU A 1 96 ? -0.792 19.547 9.281 1 98.75 96 LEU A N 1
ATOM 750 C CA . LEU A 1 96 ? -2.086 19.172 8.719 1 98.75 96 LEU A CA 1
ATOM 751 C C . LEU A 1 96 ? -2.418 20.031 7.504 1 98.75 96 LEU A C 1
ATOM 753 O O . LEU A 1 96 ? -2.764 21.219 7.648 1 98.75 96 LEU A O 1
ATOM 757 N N . VAL A 1 97 ? -2.373 19.453 6.344 1 98.88 97 VAL A N 1
ATOM 758 C CA . VAL A 1 97 ? -2.357 20.188 5.078 1 98.88 97 VAL A CA 1
ATOM 759 C C . VAL A 1 97 ? -3.764 20.219 4.484 1 98.88 97 VAL A C 1
ATOM 761 O O . VAL A 1 97 ? -4.414 19.188 4.34 1 98.88 97 VAL A O 1
ATOM 764 N N . GLY A 1 98 ? -4.195 21.422 4.18 1 98.75 98 GLY A N 1
ATOM 765 C CA . GLY A 1 98 ? -5.453 21.594 3.469 1 98.75 98 GLY A CA 1
ATOM 766 C C . GLY A 1 98 ? -5.297 21.531 1.961 1 98.75 98 GLY A C 1
ATOM 767 O O . GLY A 1 98 ? -4.41 22.172 1.396 1 98.75 98 GLY A O 1
ATOM 768 N N . ASP A 1 99 ? -6.188 20.75 1.31 1 98.62 99 ASP A N 1
ATOM 769 C CA . ASP A 1 99 ? -6.195 20.641 -0.145 1 98.62 99 ASP A CA 1
ATOM 770 C C . ASP A 1 99 ? -7.566 21 -0.716 1 98.62 99 ASP A C 1
ATOM 772 O O . ASP A 1 99 ? -8.172 20.203 -1.439 1 98.62 99 ASP A O 1
ATOM 776 N N . PRO A 1 100 ? -8.047 22.188 -0.466 1 98.06 100 PRO A N 1
ATOM 777 C CA . PRO A 1 100 ? -9.398 22.547 -0.91 1 98.06 100 PRO A CA 1
ATOM 778 C C . PRO A 1 100 ? -9.516 22.609 -2.432 1 98.06 100 PRO A C 1
ATOM 780 O O . PRO A 1 100 ? -10.625 22.516 -2.969 1 98.06 100 PRO A O 1
ATOM 783 N N . THR A 1 101 ? -8.461 22.766 -3.164 1 97.38 101 THR A N 1
ATOM 784 C CA . THR A 1 101 ? -8.492 22.844 -4.621 1 97.38 101 THR A CA 1
ATOM 785 C C . THR A 1 101 ? -8.445 21.453 -5.238 1 97.38 101 THR A C 1
ATOM 787 O O . THR A 1 101 ? -8.641 21.297 -6.445 1 97.38 101 THR A O 1
ATOM 790 N N . HIS A 1 102 ? -8.125 20.422 -4.438 1 98 102 HIS A N 1
ATOM 791 C CA . HIS A 1 102 ? -7.984 19.016 -4.844 1 98 102 HIS A CA 1
ATOM 792 C C . HIS A 1 102 ? -6.73 18.812 -5.691 1 98 102 HIS A C 1
ATOM 794 O O . HIS A 1 102 ? -6.609 17.797 -6.387 1 98 102 HIS A O 1
ATOM 800 N N . GLN A 1 103 ? -5.824 19.75 -5.656 1 98 103 GLN A N 1
ATOM 801 C CA . GLN A 1 103 ? -4.59 19.625 -6.426 1 98 103 GLN A CA 1
ATOM 802 C C . GLN A 1 103 ? -3.77 18.422 -5.965 1 98 103 GLN A C 1
ATOM 804 O O . GLN A 1 103 ? -3.297 17.641 -6.785 1 98 103 GLN A O 1
ATOM 809 N N . LEU A 1 104 ? -3.572 18.281 -4.688 1 98.38 104 LEU A N 1
ATOM 810 C CA . LEU A 1 104 ? -2.748 17.219 -4.133 1 98.38 104 LEU A CA 1
ATOM 811 C C . LEU A 1 104 ? -3.426 15.859 -4.305 1 98.38 104 LEU A C 1
ATOM 813 O O . LEU A 1 104 ? -2.803 14.906 -4.777 1 98.38 104 LEU A O 1
ATOM 817 N N . THR A 1 105 ? -4.695 15.766 -3.896 1 98.56 105 THR A N 1
ATOM 818 C CA . THR A 1 105 ? -5.383 14.477 -3.965 1 98.56 105 THR A CA 1
ATOM 819 C C . THR A 1 105 ? -5.422 13.961 -5.398 1 98.56 105 THR A C 1
ATOM 821 O O . THR A 1 105 ? -5.305 12.758 -5.637 1 98.56 105 THR A O 1
ATOM 824 N N . LYS A 1 106 ? -5.57 14.883 -6.387 1 97.81 106 LYS A N 1
ATOM 825 C CA . LYS A 1 106 ? -5.562 14.484 -7.793 1 97.81 106 LYS A CA 1
ATOM 826 C C . LYS A 1 106 ? -4.164 14.086 -8.25 1 97.81 106 LYS A C 1
ATOM 828 O O . LYS A 1 106 ? -3.99 13.07 -8.93 1 97.81 106 LYS A O 1
ATOM 833 N N . ALA A 1 107 ? -3.148 14.836 -7.848 1 97.5 107 ALA A N 1
ATOM 834 C CA . ALA A 1 107 ? -1.768 14.562 -8.242 1 97.5 107 ALA A CA 1
ATOM 835 C C . ALA A 1 107 ? -1.31 13.203 -7.727 1 97.5 107 ALA A C 1
ATOM 837 O O . ALA A 1 107 ? -0.524 12.516 -8.383 1 97.5 107 ALA A O 1
ATOM 838 N N . PHE A 1 108 ? -1.826 12.758 -6.594 1 98 108 PHE A N 1
ATOM 839 C CA . PHE A 1 108 ? -1.363 11.523 -5.969 1 98 108 PHE A CA 1
ATOM 840 C C . PHE A 1 108 ? -2.324 10.375 -6.258 1 98 108 PHE A C 1
ATOM 842 O O . PHE A 1 108 ? -2.154 9.273 -5.738 1 98 108 PHE A O 1
ATOM 849 N N . GLY A 1 109 ? -3.344 10.625 -7.043 1 97.12 109 GLY A N 1
ATOM 850 C CA . GLY A 1 109 ? -4.219 9.57 -7.527 1 97.12 109 GLY A CA 1
ATOM 851 C C . GLY A 1 109 ? -5.133 9.008 -6.453 1 97.12 109 GLY A C 1
ATOM 852 O O . GLY A 1 109 ? -5.477 7.824 -6.477 1 97.12 109 GLY A O 1
ATOM 853 N N . VAL A 1 110 ? -5.562 9.891 -5.465 1 98.31 110 VAL A N 1
ATOM 854 C CA . VAL A 1 110 ? -6.379 9.367 -4.371 1 98.31 110 VAL A CA 1
ATOM 855 C C . VAL A 1 110 ? -7.691 10.148 -4.285 1 98.31 110 VAL A C 1
ATOM 857 O O . VAL A 1 110 ? -8.438 10.008 -3.316 1 98.31 110 VAL A O 1
ATOM 860 N N . HIS A 1 111 ? -7.996 10.984 -5.266 1 98.38 111 HIS A N 1
ATOM 861 C CA . HIS A 1 111 ? -9.188 11.828 -5.246 1 98.38 111 HIS A CA 1
ATOM 862 C C . HIS A 1 111 ? -10.43 11.031 -5.633 1 98.38 111 HIS A C 1
ATOM 864 O O . HIS A 1 111 ? -10.406 10.258 -6.598 1 98.38 111 HIS A O 1
ATOM 870 N N . ILE A 1 112 ? -11.469 11.164 -4.836 1 97.62 112 ILE A N 1
ATOM 871 C CA . ILE A 1 112 ? -12.781 10.641 -5.191 1 97.62 112 ILE A CA 1
ATOM 872 C C . ILE A 1 112 ? -13.625 11.75 -5.82 1 97.62 112 ILE A C 1
ATOM 874 O O . ILE A 1 112 ? -14.195 12.586 -5.109 1 97.62 112 ILE A O 1
ATOM 878 N N . GLU A 1 113 ? -13.812 11.75 -7.105 1 96.19 113 GLU A N 1
ATOM 879 C CA . GLU A 1 113 ? -14.445 12.844 -7.84 1 96.19 113 GLU A CA 1
ATOM 880 C C . GLU A 1 113 ? -15.883 13.062 -7.367 1 96.19 113 GLU A C 1
ATOM 882 O O . GLU A 1 113 ? -16.312 14.211 -7.195 1 96.19 113 GLU A O 1
ATOM 887 N N . GLU A 1 114 ? -16.594 11.977 -7.086 1 96.12 114 GLU A N 1
ATOM 888 C CA . GLU A 1 114 ? -18.016 12.062 -6.781 1 96.12 114 GLU A CA 1
ATOM 889 C C . GLU A 1 114 ? -18.25 12.633 -5.387 1 96.12 114 GLU A C 1
ATOM 891 O O . GLU A 1 114 ? -19.328 13.133 -5.09 1 96.12 114 GLU A O 1
ATOM 896 N N . GLU A 1 115 ? -17.219 12.523 -4.551 1 95.94 115 GLU A N 1
ATOM 897 C CA . GLU A 1 115 ? -17.406 12.922 -3.16 1 95.94 115 GLU A CA 1
ATOM 898 C C . GLU A 1 115 ? -16.609 14.18 -2.832 1 95.94 115 GLU A C 1
ATOM 900 O O . GLU A 1 115 ? -16.875 14.852 -1.832 1 95.94 115 GLU A O 1
ATOM 905 N N . GLY A 1 116 ? -15.625 14.477 -3.701 1 96.81 116 GLY A N 1
ATOM 906 C CA . GLY A 1 116 ? -14.711 15.562 -3.387 1 96.81 116 GLY A CA 1
ATOM 907 C C . GLY A 1 116 ? -13.828 15.273 -2.191 1 96.81 116 GLY A C 1
ATOM 908 O O . GLY A 1 116 ? -13.383 16.203 -1.499 1 96.81 116 GLY A O 1
ATOM 909 N N . LEU A 1 117 ? -13.594 13.992 -1.834 1 97.62 117 LEU A N 1
ATOM 910 C CA . LEU A 1 117 ? -12.789 13.516 -0.709 1 97.62 117 LEU A CA 1
ATOM 911 C C . LEU A 1 117 ? -11.617 12.672 -1.194 1 97.62 117 LEU A C 1
ATOM 913 O O . LEU A 1 117 ? -11.492 12.406 -2.391 1 97.62 117 LEU A O 1
ATOM 917 N N . ALA A 1 118 ? -10.805 12.336 -0.281 1 98.06 118 ALA A N 1
ATOM 918 C CA . ALA A 1 118 ? -9.648 11.508 -0.623 1 98.06 118 ALA A CA 1
ATOM 919 C C . ALA A 1 118 ? -9.844 10.07 -0.151 1 98.06 118 ALA A C 1
ATOM 921 O O . ALA A 1 118 ? -10.492 9.828 0.871 1 98.06 118 ALA A O 1
ATOM 922 N N . LEU A 1 119 ? -9.266 9.148 -0.933 1 98.31 119 LEU A N 1
ATOM 923 C CA . LEU A 1 119 ? -8.984 7.816 -0.41 1 98.31 119 LEU A CA 1
ATOM 924 C C . LEU A 1 119 ? -7.867 7.863 0.631 1 98.31 119 LEU A C 1
ATOM 926 O O . LEU A 1 119 ? -7.184 8.883 0.764 1 98.31 119 LEU A O 1
ATOM 930 N N . ARG A 1 120 ? -7.781 6.766 1.403 1 98.19 120 ARG A N 1
ATOM 931 C CA . ARG A 1 120 ? -6.695 6.637 2.369 1 98.19 120 ARG A CA 1
ATOM 932 C C . ARG A 1 120 ? -5.402 6.215 1.685 1 98.19 120 ARG A C 1
ATOM 934 O O . ARG A 1 120 ? -5.137 5.02 1.533 1 98.19 120 ARG A O 1
ATOM 941 N N . GLY A 1 121 ? -4.652 7.184 1.35 1 98.5 121 GLY A N 1
ATOM 942 C CA . GLY A 1 121 ? -3.381 6.938 0.686 1 98.5 121 GLY A CA 1
ATOM 943 C C . GLY A 1 121 ? -2.18 7.297 1.539 1 98.5 121 GLY A C 1
ATOM 944 O O . GLY A 1 121 ? -2.219 8.273 2.293 1 98.5 121 GLY A O 1
ATOM 945 N N . THR A 1 122 ? -1.102 6.551 1.45 1 98.81 122 THR A N 1
ATOM 946 C CA . THR A 1 122 ? 0.178 6.844 2.086 1 98.81 122 THR A CA 1
ATOM 947 C C . THR A 1 122 ? 1.317 6.758 1.073 1 98.81 122 THR A C 1
ATOM 949 O O . THR A 1 122 ? 1.421 5.777 0.331 1 98.81 122 THR A O 1
ATOM 952 N N . PHE A 1 123 ? 2.162 7.719 1.064 1 98.81 123 PHE A N 1
ATOM 953 C CA . PHE A 1 123 ? 3.285 7.789 0.135 1 98.81 123 PHE A CA 1
ATOM 954 C C . PHE A 1 123 ? 4.582 8.086 0.876 1 98.81 123 PHE A C 1
ATOM 956 O O . PHE A 1 123 ? 4.652 9.016 1.676 1 98.81 123 PHE A O 1
ATOM 963 N N . VAL A 1 124 ? 5.602 7.277 0.669 1 98.88 124 VAL A N 1
ATOM 964 C CA . VAL A 1 124 ? 6.957 7.535 1.146 1 98.88 124 VAL A CA 1
ATOM 965 C C . VAL A 1 124 ? 7.789 8.156 0.027 1 98.88 124 VAL A C 1
ATOM 967 O O . VAL A 1 124 ? 7.922 7.574 -1.052 1 98.88 124 VAL A O 1
ATOM 970 N N . ILE A 1 125 ? 8.32 9.32 0.295 1 98.81 125 ILE A N 1
ATOM 971 C CA . ILE A 1 125 ? 8.969 10.141 -0.719 1 98.81 125 ILE A CA 1
ATOM 972 C C . ILE A 1 125 ? 10.414 10.438 -0.301 1 98.81 125 ILE A C 1
ATOM 974 O O . ILE A 1 125 ? 10.664 10.852 0.834 1 98.81 125 ILE A O 1
ATOM 978 N N . ASP A 1 126 ? 11.344 10.234 -1.195 1 98.69 126 ASP A N 1
ATOM 979 C CA . ASP A 1 126 ? 12.742 10.445 -0.846 1 98.69 126 ASP A CA 1
ATOM 980 C C . ASP A 1 126 ? 13.109 11.93 -0.915 1 98.69 126 ASP A C 1
ATOM 982 O O . ASP A 1 126 ? 12.281 12.758 -1.296 1 98.69 126 ASP A O 1
ATOM 986 N N . PRO A 1 127 ? 14.297 12.359 -0.51 1 98.44 127 PRO A N 1
ATOM 987 C CA . PRO A 1 127 ? 14.68 13.766 -0.418 1 98.44 127 PRO A CA 1
ATOM 988 C C . PRO A 1 127 ? 14.727 14.461 -1.779 1 98.44 127 PRO A C 1
ATOM 990 O O . PRO A 1 127 ? 14.781 15.688 -1.85 1 98.44 127 PRO A O 1
ATOM 993 N N . GLU A 1 128 ? 14.719 13.688 -2.836 1 98 128 GLU A N 1
ATOM 994 C CA . GLU A 1 128 ? 14.703 14.266 -4.18 1 98 128 GLU A CA 1
ATOM 995 C C . GLU A 1 128 ? 13.273 14.422 -4.695 1 98 128 GLU A C 1
ATOM 997 O O . GLU A 1 128 ? 13.062 14.906 -5.809 1 98 128 GLU A O 1
ATOM 1002 N N . GLY A 1 129 ? 12.297 14.016 -3.91 1 98 129 GLY A N 1
ATOM 1003 C CA . GLY A 1 129 ? 10.898 14.133 -4.293 1 98 129 GLY A CA 1
ATOM 1004 C C . GLY A 1 129 ? 10.391 12.945 -5.082 1 98 129 GLY A C 1
ATOM 1005 O O . GLY A 1 129 ? 9.398 13.047 -5.805 1 98 129 GLY A O 1
ATOM 1006 N N . THR A 1 130 ? 11.078 11.859 -5 1 98.5 130 THR A N 1
ATOM 1007 C CA . THR A 1 130 ? 10.695 10.656 -5.73 1 98.5 130 THR A CA 1
ATOM 1008 C C . THR A 1 130 ? 9.891 9.719 -4.84 1 98.5 130 THR A C 1
ATOM 1010 O O . THR A 1 130 ? 10.32 9.383 -3.732 1 98.5 130 THR A O 1
ATOM 1013 N N . ILE A 1 131 ? 8.719 9.266 -5.34 1 98.69 131 ILE A N 1
ATOM 1014 C CA . ILE A 1 131 ? 7.859 8.359 -4.586 1 98.69 131 ILE A CA 1
ATOM 1015 C C . ILE A 1 131 ? 8.445 6.945 -4.621 1 98.69 131 ILE A C 1
ATOM 1017 O O . ILE A 1 131 ? 8.672 6.391 -5.699 1 98.69 131 ILE A O 1
ATOM 1021 N N . LYS A 1 132 ? 8.609 6.363 -3.42 1 98.75 132 LYS A N 1
ATOM 1022 C CA . LYS A 1 132 ? 9.297 5.074 -3.344 1 98.75 132 LYS A CA 1
ATOM 1023 C C . LYS A 1 132 ? 8.32 3.955 -2.984 1 98.75 132 LYS A C 1
ATOM 1025 O O . LYS A 1 132 ? 8.531 2.801 -3.369 1 98.75 132 LYS A O 1
ATOM 1030 N N . THR A 1 133 ? 7.367 4.238 -2.201 1 98.56 133 THR A N 1
ATOM 1031 C CA . THR A 1 133 ? 6.281 3.309 -1.901 1 98.56 133 THR A CA 1
ATOM 1032 C C . THR A 1 133 ? 4.953 4.047 -1.788 1 98.56 133 THR A C 1
ATOM 1034 O O . THR A 1 133 ? 4.922 5.23 -1.444 1 98.56 133 THR A O 1
ATOM 1037 N N . LEU A 1 134 ? 3.91 3.365 -2.133 1 98.5 134 LEU A N 1
ATOM 1038 C CA . LEU A 1 134 ? 2.574 3.9 -1.887 1 98.5 134 LEU A CA 1
ATOM 1039 C C . LEU A 1 134 ? 1.608 2.789 -1.489 1 98.5 134 LEU A C 1
ATOM 1041 O O . LEU A 1 134 ? 1.829 1.621 -1.821 1 98.5 134 LEU A O 1
ATOM 1045 N N . GLU A 1 135 ? 0.671 3.145 -0.705 1 98.19 135 GLU A N 1
ATOM 1046 C CA . GLU A 1 135 ? -0.478 2.293 -0.415 1 98.19 135 GLU A CA 1
ATOM 1047 C C . GLU A 1 135 ? -1.773 3.098 -0.402 1 98.19 135 GLU A C 1
ATOM 1049 O O . GLU A 1 135 ? -1.787 4.258 0.022 1 98.19 135 GLU A O 1
ATOM 1054 N N . ILE A 1 136 ? -2.818 2.518 -0.904 1 98.5 136 ILE A N 1
ATOM 1055 C CA . ILE A 1 136 ? -4.137 3.137 -0.939 1 98.5 136 ILE A CA 1
ATOM 1056 C C . ILE A 1 136 ? -5.195 2.129 -0.49 1 98.5 136 ILE A C 1
ATOM 1058 O O . ILE A 1 136 ? -5.195 0.979 -0.938 1 98.5 136 ILE A O 1
ATOM 1062 N N . HIS A 1 137 ? -6.051 2.564 0.476 1 98.38 137 HIS A N 1
ATOM 1063 C CA . HIS A 1 137 ? -7.09 1.717 1.046 1 98.38 137 HIS A CA 1
ATOM 1064 C C . HIS A 1 137 ? -8.477 2.236 0.691 1 98.38 137 HIS A C 1
ATOM 1066 O O . HIS A 1 137 ? -8.672 3.443 0.519 1 98.38 137 HIS A O 1
ATOM 1072 N N . ASP A 1 138 ? -9.406 1.236 0.669 1 97.44 138 ASP A N 1
ATOM 1073 C CA . ASP A 1 138 ? -10.789 1.618 0.935 1 97.44 138 ASP A CA 1
ATOM 1074 C C . ASP A 1 138 ? -10.898 2.422 2.229 1 97.44 138 ASP A C 1
ATOM 1076 O O . ASP A 1 138 ? -10.25 2.096 3.225 1 97.44 138 ASP A O 1
ATOM 1080 N N . ASN A 1 139 ? -11.805 3.367 2.23 1 96.5 139 ASN A N 1
ATOM 1081 C CA . ASN A 1 139 ? -11.844 4.316 3.338 1 96.5 139 ASN A CA 1
ATOM 1082 C C . ASN A 1 139 ? -12.367 3.664 4.617 1 96.5 139 ASN A C 1
ATOM 1084 O O . ASN A 1 139 ? -12.25 4.234 5.699 1 96.5 139 ASN A O 1
ATOM 1088 N N . ALA A 1 140 ? -12.914 2.498 4.504 1 95.81 140 ALA A N 1
ATOM 1089 C CA . ALA A 1 140 ? -13.383 1.797 5.695 1 95.81 140 ALA A CA 1
ATOM 1090 C C . ALA A 1 140 ? -12.242 1.065 6.391 1 95.81 140 ALA A C 1
ATOM 1092 O O . ALA A 1 140 ? -12.406 0.566 7.508 1 95.81 140 ALA A O 1
ATOM 1093 N N . ILE A 1 141 ? -11.078 1.018 5.773 1 96 141 ILE A N 1
ATOM 1094 C CA . ILE A 1 141 ? -9.922 0.286 6.27 1 96 141 ILE A CA 1
ATOM 1095 C C . ILE A 1 141 ? -8.797 1.267 6.605 1 96 141 ILE A C 1
ATOM 1097 O O . ILE A 1 141 ? -8.133 1.793 5.707 1 96 141 ILE A O 1
ATOM 1101 N N . ALA A 1 142 ? -8.523 1.403 7.898 1 95.25 142 ALA A N 1
ATOM 1102 C CA . ALA A 1 142 ? -7.441 2.305 8.289 1 95.25 142 ALA A CA 1
ATOM 1103 C C . ALA A 1 142 ? -6.09 1.605 8.195 1 95.25 142 ALA A C 1
ATOM 1105 O O . ALA A 1 142 ? -6.02 0.379 8.086 1 95.25 142 ALA A O 1
ATOM 1106 N N . ARG A 1 143 ? -5.098 2.385 8.172 1 96.81 143 ARG A N 1
ATOM 1107 C CA . ARG A 1 143 ? -3.732 1.898 7.992 1 96.81 143 ARG A CA 1
ATOM 1108 C C . ARG A 1 143 ? -3.084 1.584 9.336 1 96.81 143 ARG A C 1
ATOM 1110 O O . ARG A 1 143 ? -3.674 1.831 10.391 1 96.81 143 ARG A O 1
ATOM 1117 N N . ASP A 1 144 ? -1.974 0.925 9.258 1 97.38 144 ASP A N 1
ATOM 1118 C CA . ASP A 1 144 ? -1.021 0.734 10.352 1 97.38 144 ASP A CA 1
ATOM 1119 C C . ASP A 1 144 ? 0.267 1.513 10.094 1 97.38 144 ASP A C 1
ATOM 1121 O O . ASP A 1 144 ? 1.093 1.106 9.273 1 97.38 144 ASP A O 1
ATOM 1125 N N . VAL A 1 145 ? 0.503 2.527 10.914 1 97.06 145 VAL A N 1
ATOM 1126 C CA . VAL A 1 145 ? 1.609 3.447 10.672 1 97.06 145 VAL A CA 1
ATOM 1127 C C . VAL A 1 145 ? 2.938 2.725 10.883 1 97.06 145 VAL A C 1
ATOM 1129 O O . VAL A 1 145 ? 3.961 3.111 10.312 1 97.06 145 VAL A O 1
ATOM 1132 N N . THR A 1 146 ? 2.99 1.687 11.688 1 97.12 146 THR A N 1
ATOM 1133 C CA . THR A 1 146 ? 4.242 0.973 11.93 1 97.12 146 THR A CA 1
ATOM 1134 C C . THR A 1 146 ? 4.754 0.334 10.641 1 97.12 146 THR A C 1
ATOM 1136 O O . THR A 1 146 ? 5.961 0.209 10.438 1 97.12 146 THR A O 1
ATOM 1139 N N . GLU A 1 147 ? 3.838 -0.066 9.781 1 97.44 147 GLU A N 1
ATOM 1140 C CA . GLU A 1 147 ? 4.254 -0.576 8.477 1 97.44 147 GLU A CA 1
ATOM 1141 C C . GLU A 1 147 ? 4.859 0.531 7.621 1 97.44 147 GLU A C 1
ATOM 1143 O O . GLU A 1 147 ? 5.789 0.286 6.848 1 97.44 147 GLU A O 1
ATOM 1148 N N . THR A 1 148 ? 4.277 1.735 7.727 1 98.25 148 THR A N 1
ATOM 1149 C CA . THR A 1 148 ? 4.852 2.881 7.031 1 98.25 148 THR A CA 1
ATOM 1150 C C . THR A 1 148 ? 6.273 3.15 7.508 1 98.25 148 THR A C 1
ATOM 1152 O O . THR A 1 148 ? 7.168 3.418 6.699 1 98.25 148 THR A O 1
ATOM 1155 N N . LEU A 1 149 ? 6.465 3.045 8.82 1 98 149 LEU A N 1
ATOM 1156 C CA . LEU A 1 149 ? 7.789 3.223 9.398 1 98 149 LEU A CA 1
ATOM 1157 C C . LEU A 1 149 ? 8.758 2.174 8.867 1 98 149 LEU A C 1
ATOM 1159 O O . LEU A 1 149 ? 9.906 2.49 8.531 1 98 149 LEU A O 1
ATOM 1163 N N . ARG A 1 150 ? 8.344 0.968 8.82 1 97.44 150 ARG A N 1
ATOM 1164 C CA . ARG A 1 150 ? 9.172 -0.107 8.281 1 97.44 150 ARG A CA 1
ATOM 1165 C C . ARG A 1 150 ? 9.57 0.175 6.84 1 97.44 150 ARG A C 1
ATOM 1167 O O . ARG A 1 150 ? 10.742 0.024 6.469 1 97.44 150 ARG A O 1
ATOM 1174 N N . LYS A 1 151 ? 8.617 0.565 6 1 98.25 151 LYS A N 1
ATOM 1175 C CA . LYS A 1 151 ? 8.867 0.869 4.598 1 98.25 151 LYS A CA 1
ATOM 1176 C C . LYS A 1 151 ? 9.844 2.039 4.453 1 98.25 151 LYS A C 1
ATOM 1178 O O . LYS A 1 151 ? 10.695 2.039 3.564 1 98.25 151 LYS A O 1
ATOM 1183 N N . LEU A 1 152 ? 9.641 3.037 5.309 1 98.69 152 LEU A N 1
ATOM 1184 C CA . LEU A 1 152 ? 10.539 4.184 5.293 1 98.69 152 LEU A CA 1
ATOM 1185 C C . LEU A 1 152 ? 11.977 3.752 5.566 1 98.69 152 LEU A C 1
ATOM 1187 O O . LEU A 1 152 ? 12.898 4.141 4.84 1 98.69 152 LEU A O 1
ATOM 1191 N N . LYS A 1 153 ? 12.172 2.955 6.598 1 98.25 153 LYS A N 1
ATOM 1192 C CA . LYS A 1 153 ? 13.508 2.475 6.949 1 98.25 153 LYS A CA 1
ATOM 1193 C C . LYS A 1 153 ? 14.117 1.671 5.809 1 98.25 153 LYS A C 1
ATOM 1195 O O . LYS A 1 153 ? 15.305 1.826 5.496 1 98.25 153 LYS A O 1
ATOM 1200 N N . ALA A 1 154 ? 13.336 0.861 5.219 1 98.25 154 ALA A N 1
ATOM 1201 C CA . ALA A 1 154 ? 13.812 0.073 4.086 1 98.25 154 ALA A CA 1
ATOM 1202 C C . ALA A 1 154 ? 14.195 0.973 2.914 1 98.25 154 ALA A C 1
ATOM 1204 O O . ALA A 1 154 ? 15.234 0.771 2.277 1 98.25 154 ALA A O 1
ATOM 1205 N N . ALA A 1 155 ? 13.336 1.937 2.625 1 98.44 155 ALA A N 1
ATOM 1206 C CA . ALA A 1 155 ? 13.594 2.877 1.536 1 98.44 155 ALA A CA 1
ATOM 1207 C C . ALA A 1 155 ? 14.883 3.658 1.776 1 98.44 155 ALA A C 1
ATOM 1209 O O . ALA A 1 155 ? 15.672 3.869 0.852 1 98.44 155 ALA A O 1
ATOM 1210 N N . GLN A 1 156 ? 15.023 4.074 2.977 1 98.38 156 GLN A N 1
ATOM 1211 C CA . GLN A 1 156 ? 16.25 4.793 3.336 1 98.38 156 GLN A CA 1
ATOM 1212 C C . GLN A 1 156 ? 17.469 3.908 3.18 1 98.38 156 GLN A C 1
ATOM 1214 O O . GLN A 1 156 ? 18.5 4.355 2.674 1 98.38 156 GLN A O 1
ATOM 1219 N N . TYR A 1 157 ? 17.422 2.689 3.639 1 97.88 157 TYR A N 1
ATOM 1220 C CA . TYR A 1 157 ? 18.547 1.771 3.551 1 97.88 157 TYR A CA 1
ATOM 1221 C C . TYR A 1 157 ? 18.984 1.574 2.102 1 97.88 157 TYR A C 1
ATOM 1223 O O . TYR A 1 157 ? 20.156 1.699 1.777 1 97.88 157 TYR A O 1
ATOM 1231 N N . VAL A 1 158 ? 18.047 1.276 1.256 1 96.5 158 VAL A N 1
ATOM 1232 C CA . VAL A 1 158 ? 18.406 0.962 -0.125 1 96.5 158 VAL A CA 1
ATOM 1233 C C . VAL A 1 158 ? 18.906 2.221 -0.83 1 96.5 158 VAL A C 1
ATOM 1235 O O . VAL A 1 158 ? 19.75 2.145 -1.728 1 96.5 158 VAL A O 1
ATOM 1238 N N . ALA A 1 159 ? 18.359 3.35 -0.468 1 97.06 159 ALA A N 1
ATOM 1239 C CA . ALA A 1 159 ? 18.875 4.602 -1.007 1 97.06 159 ALA A CA 1
ATOM 1240 C C . ALA A 1 159 ? 20.344 4.781 -0.651 1 97.06 159 ALA A C 1
ATOM 1242 O O . ALA A 1 159 ? 21.141 5.262 -1.47 1 97.06 159 ALA A O 1
ATOM 1243 N N . ALA A 1 160 ? 20.719 4.383 0.526 1 96.56 160 ALA A N 1
ATOM 1244 C CA . ALA A 1 160 ? 22.094 4.523 1.016 1 96.56 160 ALA A CA 1
ATOM 1245 C C . ALA A 1 160 ? 22.969 3.379 0.521 1 96.56 160 ALA A C 1
ATOM 1247 O O . ALA A 1 160 ? 24.203 3.469 0.568 1 96.56 160 ALA A O 1
ATOM 1248 N N . HIS A 1 161 ? 22.344 2.277 0.085 1 96 161 HIS A N 1
ATOM 1249 C CA . HIS A 1 161 ? 23.047 1.088 -0.402 1 96 161 HIS A CA 1
ATOM 1250 C C . HIS A 1 161 ? 22.484 0.634 -1.744 1 96 161 HIS A C 1
ATOM 1252 O O . HIS A 1 161 ? 21.906 -0.456 -1.848 1 96 161 HIS A O 1
ATOM 1258 N N . PRO A 1 162 ? 22.719 1.381 -2.812 1 92.62 162 PRO A N 1
ATOM 1259 C CA . PRO A 1 162 ? 22.031 1.167 -4.09 1 92.62 162 PRO A CA 1
ATOM 1260 C C . PRO A 1 162 ? 22.344 -0.197 -4.703 1 92.62 162 PRO A C 1
ATOM 1262 O O . PRO A 1 162 ? 21.625 -0.648 -5.602 1 92.62 162 PRO A O 1
ATOM 1265 N N . ASN A 1 163 ? 23.266 -0.927 -4.191 1 92.88 163 ASN A N 1
ATOM 1266 C CA . ASN A 1 163 ? 23.594 -2.238 -4.738 1 92.88 163 ASN A CA 1
ATOM 1267 C C . ASN A 1 163 ? 22.938 -3.361 -3.936 1 92.88 163 ASN A C 1
ATOM 1269 O O . ASN A 1 163 ? 23.125 -4.539 -4.25 1 92.88 163 ASN A O 1
ATOM 1273 N N . GLU A 1 164 ? 22.188 -2.963 -2.926 1 93.75 164 GLU A N 1
ATOM 1274 C CA . GLU A 1 164 ? 21.516 -3.945 -2.082 1 93.75 164 GLU A CA 1
ATOM 1275 C C . GLU A 1 164 ? 20 -3.811 -2.18 1 93.75 164 GLU A C 1
ATOM 1277 O O . GLU A 1 164 ? 19.484 -2.791 -2.65 1 93.75 164 GLU A O 1
ATOM 1282 N N . VAL A 1 165 ? 19.375 -4.891 -1.812 1 94.44 165 VAL A N 1
ATOM 1283 C CA . VAL A 1 165 ? 17.906 -4.895 -1.737 1 94.44 165 VAL A CA 1
ATOM 1284 C C . VAL A 1 165 ? 17.469 -5.438 -0.3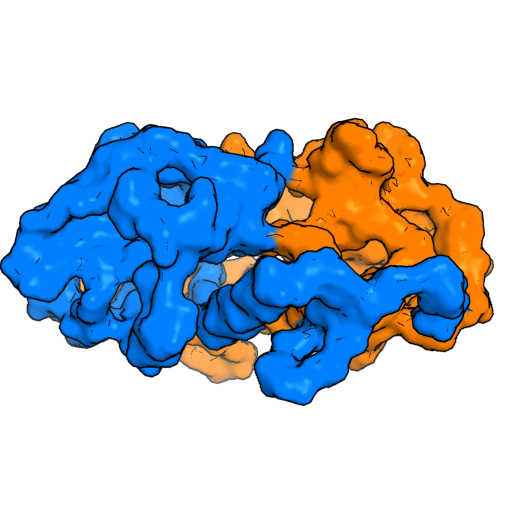83 1 94.44 165 VAL A C 1
ATOM 1286 O O . VAL A 1 165 ? 18.188 -6.207 0.254 1 94.44 165 VAL A O 1
ATOM 1289 N N . CYS A 1 166 ? 16.328 -4.949 0.127 1 95 166 CYS A N 1
ATOM 1290 C CA . CYS A 1 166 ? 15.75 -5.41 1.383 1 95 166 CYS A CA 1
ATOM 1291 C C . CYS A 1 166 ? 14.773 -6.559 1.144 1 95 166 CYS A C 1
ATOM 1293 O O . CYS A 1 166 ? 13.766 -6.391 0.456 1 95 166 CYS A O 1
ATOM 1295 N N . PRO A 1 167 ? 15.031 -7.723 1.756 1 94.5 167 PRO A N 1
ATOM 1296 C CA . PRO A 1 167 ? 14.148 -8.875 1.546 1 94.5 167 PRO A CA 1
ATOM 1297 C C . PRO A 1 167 ? 12.805 -8.727 2.26 1 94.5 167 PRO A C 1
ATOM 1299 O O . PRO A 1 167 ? 12.547 -7.699 2.895 1 94.5 167 PRO A O 1
ATOM 1302 N N . ALA A 1 168 ? 11.953 -9.742 2.076 1 93.31 168 ALA A N 1
ATOM 1303 C CA . ALA A 1 168 ? 10.602 -9.75 2.643 1 93.31 168 ALA A CA 1
ATOM 1304 C C . ALA A 1 168 ? 10.641 -9.461 4.141 1 93.31 168 ALA A C 1
ATOM 1306 O O . ALA A 1 168 ? 11.453 -10.031 4.871 1 93.31 168 ALA A O 1
ATOM 1307 N N . LYS A 1 169 ? 9.781 -8.539 4.535 1 93.06 169 LYS A N 1
ATOM 1308 C CA . LYS A 1 169 ? 9.555 -8.164 5.93 1 93.06 169 LYS A CA 1
ATOM 1309 C C . LYS A 1 169 ? 10.844 -7.668 6.578 1 93.06 169 LYS A C 1
ATOM 1311 O O . LYS A 1 169 ? 11.008 -7.766 7.797 1 93.06 169 LYS A O 1
ATOM 1316 N N . TRP A 1 170 ? 11.742 -7.207 5.824 1 94.38 170 TRP A N 1
ATOM 1317 C CA . TRP A 1 170 ? 13.031 -6.723 6.312 1 94.38 170 TRP A CA 1
ATOM 1318 C C . TRP A 1 170 ? 12.836 -5.668 7.398 1 94.38 170 TRP A C 1
ATOM 1320 O O . TRP A 1 170 ? 11.984 -4.789 7.273 1 94.38 170 TRP A O 1
ATOM 1330 N N . LYS A 1 171 ? 13.664 -5.793 8.477 1 92.31 171 LYS A N 1
ATOM 1331 C CA . LYS A 1 171 ? 13.773 -4.789 9.531 1 92.31 171 LYS A CA 1
ATOM 1332 C C . LYS A 1 171 ? 15.219 -4.32 9.703 1 92.31 171 LYS A C 1
ATOM 1334 O O . LYS A 1 171 ? 16.156 -5.043 9.359 1 92.31 171 LYS A O 1
ATOM 1339 N N . GLU A 1 172 ? 15.266 -3.135 10.242 1 89.62 172 GLU A N 1
ATOM 1340 C CA . GLU A 1 172 ? 16.594 -2.57 10.438 1 89.62 172 GLU A CA 1
ATOM 1341 C C . GLU A 1 172 ? 17.5 -3.541 11.203 1 89.62 172 GLU A C 1
ATOM 1343 O O . GLU A 1 172 ? 17.094 -4.094 12.227 1 89.62 172 GLU A O 1
ATOM 1348 N N . GLY A 1 173 ? 18.672 -3.729 10.625 1 88.5 173 GLY A N 1
ATOM 1349 C CA . GLY A 1 173 ? 19.625 -4.609 11.273 1 88.5 173 GLY A CA 1
ATOM 1350 C C . GLY A 1 173 ? 19.656 -6 10.664 1 88.5 173 GLY A C 1
ATOM 1351 O O . GLY A 1 173 ? 20.609 -6.754 10.883 1 88.5 173 GLY A O 1
ATOM 1352 N N . GLU A 1 174 ? 18.656 -6.402 9.914 1 92.19 174 GLU A N 1
ATOM 1353 C CA . GLU A 1 174 ? 18.609 -7.719 9.281 1 92.19 174 GLU A CA 1
ATOM 1354 C C . GLU A 1 174 ? 19.469 -7.758 8.023 1 92.19 174 GLU A C 1
ATOM 1356 O O . GLU A 1 174 ? 19.859 -6.715 7.496 1 92.19 174 GLU A O 1
ATOM 1361 N N . LYS A 1 175 ? 19.734 -8.969 7.59 1 91.94 175 LYS A N 1
ATOM 1362 C CA . LYS A 1 175 ? 20.547 -9.164 6.395 1 91.94 175 LYS A CA 1
ATOM 1363 C C . LYS A 1 175 ? 19.812 -8.695 5.145 1 91.94 175 LYS A C 1
ATOM 1365 O O . LYS A 1 175 ? 18.594 -8.867 5.031 1 91.94 175 LYS A O 1
ATOM 1370 N N . THR A 1 176 ? 20.578 -8.117 4.301 1 93.38 176 THR A N 1
ATOM 1371 C CA . THR A 1 176 ? 20.078 -7.715 2.988 1 93.38 176 THR A CA 1
ATOM 1372 C C . THR A 1 176 ? 20.656 -8.609 1.897 1 93.38 176 THR A C 1
ATOM 1374 O O . THR A 1 176 ? 21.359 -9.586 2.191 1 93.38 176 THR A O 1
ATOM 1377 N N . LEU A 1 177 ? 20.25 -8.391 0.701 1 89.81 177 LEU A N 1
ATOM 1378 C CA . LEU A 1 177 ? 20.75 -9.156 -0.432 1 89.81 177 LEU A CA 1
ATOM 1379 C C . LEU A 1 177 ? 21.469 -8.25 -1.428 1 89.81 177 LEU A C 1
ATOM 1381 O O . LEU A 1 177 ? 21.047 -7.117 -1.658 1 89.81 177 LEU A O 1
ATOM 1385 N N . THR A 1 178 ? 22.484 -8.727 -1.962 1 89.12 178 THR A N 1
ATOM 1386 C CA . THR A 1 178 ? 23.188 -8.07 -3.061 1 89.12 178 THR A CA 1
ATOM 1387 C C . THR A 1 178 ? 22.969 -8.828 -4.367 1 89.12 178 THR A C 1
ATOM 1389 O O . THR A 1 178 ? 23.578 -9.875 -4.59 1 89.12 178 THR A O 1
ATOM 1392 N N . PRO A 1 179 ? 22.094 -8.25 -5.199 1 86.38 179 PRO A N 1
ATOM 1393 C CA . PRO A 1 179 ? 21.859 -8.906 -6.488 1 86.38 179 PRO A CA 1
ATOM 1394 C C . PRO A 1 179 ? 23.141 -9.219 -7.242 1 86.38 179 PRO A C 1
ATOM 1396 O O . PRO A 1 179 ? 24.047 -8.383 -7.301 1 86.38 179 PRO A O 1
ATOM 1399 N N . SER A 1 180 ? 23.312 -10.445 -7.516 1 83.44 180 SER A N 1
ATOM 1400 C CA . SER A 1 180 ? 24.438 -10.914 -8.297 1 83.44 180 SER A CA 1
ATOM 1401 C C . SER A 1 180 ? 24.062 -12.117 -9.156 1 83.44 180 SER A C 1
ATOM 1403 O O . SER A 1 180 ? 23.078 -12.797 -8.883 1 83.44 180 SER A O 1
ATOM 1405 N N . LEU A 1 181 ? 24.812 -12.258 -10.203 1 82.62 181 LEU A N 1
ATOM 1406 C CA . LEU A 1 181 ? 24.594 -13.383 -11.102 1 82.62 181 LEU A CA 1
ATOM 1407 C C . LEU A 1 181 ? 24.594 -14.703 -10.336 1 82.62 181 LEU A C 1
ATOM 1409 O O . LEU A 1 181 ? 23.828 -15.617 -10.656 1 82.62 181 LEU A O 1
ATOM 1413 N N . ASP A 1 182 ? 25.312 -14.719 -9.289 1 80.56 182 ASP A N 1
ATOM 1414 C CA . ASP A 1 182 ? 25.484 -15.953 -8.531 1 80.56 182 ASP A CA 1
ATOM 1415 C C . ASP A 1 182 ? 24.219 -16.281 -7.742 1 80.56 182 ASP A C 1
ATOM 1417 O O . ASP A 1 182 ? 23.969 -17.438 -7.395 1 80.56 182 ASP A O 1
ATOM 1421 N N . LEU A 1 183 ? 23.422 -15.242 -7.586 1 76.62 183 LEU A N 1
ATOM 1422 C CA . LEU A 1 183 ? 22.234 -15.445 -6.766 1 76.62 183 LEU A CA 1
ATOM 1423 C C . LEU A 1 183 ? 21.016 -15.766 -7.637 1 76.62 183 LEU A C 1
ATOM 1425 O O . LEU A 1 183 ? 19.984 -16.219 -7.133 1 76.62 183 LEU A O 1
ATOM 1429 N N . VAL A 1 184 ? 21.188 -15.641 -8.875 1 76.94 184 VAL A N 1
ATOM 1430 C CA . VAL A 1 184 ? 20.062 -15.859 -9.781 1 76.94 184 VAL A CA 1
ATOM 1431 C C . VAL A 1 184 ? 19.641 -17.328 -9.742 1 76.94 184 VAL A C 1
ATOM 1433 O O . VAL A 1 184 ? 20.469 -18.219 -10.016 1 76.94 184 VAL A O 1
ATOM 1436 N N . GLY A 1 185 ? 18.453 -17.516 -9.328 1 75.12 185 GLY A N 1
ATOM 1437 C CA . GLY A 1 185 ? 17.906 -18.859 -9.352 1 75.12 185 GLY A CA 1
ATOM 1438 C C . GLY A 1 185 ? 18.375 -19.703 -8.18 1 75.12 185 GLY A C 1
ATOM 1439 O O . GLY A 1 185 ? 18.094 -20.906 -8.125 1 75.12 185 GLY A O 1
ATOM 1440 N N . LYS A 1 186 ? 19.219 -19.125 -7.309 1 73.12 186 LYS A N 1
ATOM 1441 C CA . LYS A 1 186 ? 19.797 -19.938 -6.246 1 73.12 186 LYS A CA 1
ATOM 1442 C C . LYS A 1 186 ? 19.078 -19.703 -4.922 1 73.12 186 LYS A C 1
ATOM 1444 O O . LYS A 1 186 ? 19.406 -20.328 -3.914 1 73.12 186 LYS A O 1
ATOM 1449 N N . ILE A 1 187 ? 18.203 -18.812 -4.926 1 69.62 187 ILE A N 1
ATOM 1450 C CA . ILE A 1 187 ? 17.453 -18.578 -3.707 1 69.62 187 ILE A CA 1
ATOM 1451 C C . ILE A 1 187 ? 16.109 -19.312 -3.785 1 69.62 187 ILE A C 1
ATOM 1453 O O . ILE A 1 187 ? 15.477 -19.344 -4.844 1 69.62 187 ILE A O 1
ATOM 1457 N N . MET B 1 1 ? -6.5 7.934 -11.922 1 78.44 1 MET B N 1
ATOM 1458 C CA . MET B 1 1 ? -7.531 7.535 -10.969 1 78.44 1 MET B CA 1
ATOM 1459 C C . MET B 1 1 ? -7.133 6.258 -10.234 1 78.44 1 MET B C 1
ATOM 1461 O O . MET B 1 1 ? -6.496 5.375 -10.812 1 78.44 1 MET B O 1
ATOM 1465 N N . SER B 1 2 ? -7.492 6.277 -9 1 89.25 2 SER B N 1
ATOM 1466 C CA . SER B 1 2 ? -7.109 5.121 -8.195 1 89.25 2 SER B CA 1
ATOM 1467 C C . SER B 1 2 ? -7.883 3.875 -8.617 1 89.25 2 SER B C 1
ATOM 1469 O O . SER B 1 2 ? -8.992 3.975 -9.156 1 89.25 2 SER B O 1
ATOM 1471 N N . LEU B 1 3 ? -7.262 2.768 -8.406 1 95.56 3 LEU B N 1
ATOM 1472 C CA . LEU B 1 3 ? -7.902 1.487 -8.688 1 95.56 3 LEU B CA 1
ATOM 1473 C C . LEU B 1 3 ? -8.805 1.068 -7.531 1 95.56 3 LEU B C 1
ATOM 1475 O O . LEU B 1 3 ? -9.586 0.125 -7.66 1 95.56 3 LEU B O 1
ATOM 1479 N N . ILE B 1 4 ? -8.773 1.758 -6.445 1 98.19 4 ILE B N 1
ATOM 1480 C CA . ILE B 1 4 ? -9.562 1.381 -5.273 1 98.19 4 ILE B CA 1
ATOM 1481 C C . ILE B 1 4 ? -11.047 1.497 -5.59 1 98.19 4 ILE B C 1
ATOM 1483 O O . ILE B 1 4 ? -11.492 2.496 -6.164 1 98.19 4 ILE B O 1
ATOM 1487 N N . ASN B 1 5 ? -11.773 0.437 -5.23 1 97.5 5 ASN B N 1
ATOM 1488 C CA . ASN B 1 5 ? -13.219 0.313 -5.363 1 97.5 5 ASN B CA 1
ATOM 1489 C C . ASN B 1 5 ? -13.641 0.25 -6.828 1 97.5 5 ASN B C 1
ATOM 1491 O O . ASN B 1 5 ? -14.781 0.585 -7.164 1 97.5 5 ASN B O 1
ATOM 1495 N N . THR B 1 6 ? -12.75 -0.089 -7.723 1 97.25 6 THR B N 1
ATOM 1496 C CA . THR B 1 6 ? -13.078 -0.404 -9.109 1 97.25 6 THR B CA 1
ATOM 1497 C C . THR B 1 6 ? -12.977 -1.906 -9.359 1 97.25 6 THR B C 1
ATOM 1499 O O . THR B 1 6 ? -12.312 -2.623 -8.609 1 97.25 6 THR B O 1
ATOM 1502 N N . LYS B 1 7 ? -13.633 -2.363 -10.406 1 97.5 7 LYS B N 1
ATOM 1503 C CA . LYS B 1 7 ? -13.609 -3.773 -10.781 1 97.5 7 LYS B CA 1
ATOM 1504 C C . LYS B 1 7 ? -12.352 -4.105 -11.586 1 97.5 7 LYS B C 1
ATOM 1506 O O . LYS B 1 7 ? -11.922 -3.316 -12.43 1 97.5 7 LYS B O 1
ATOM 1511 N N . ILE B 1 8 ? -11.758 -5.254 -11.273 1 97.19 8 ILE B N 1
ATOM 1512 C CA . ILE B 1 8 ? -10.664 -5.703 -12.117 1 97.19 8 ILE B CA 1
ATOM 1513 C C . ILE B 1 8 ? -11.18 -5.969 -13.531 1 97.19 8 ILE B C 1
ATOM 1515 O O . ILE B 1 8 ? -12.312 -6.418 -13.711 1 97.19 8 ILE B O 1
ATOM 1519 N N . PRO B 1 9 ? -10.406 -5.648 -14.484 1 96.38 9 PRO B N 1
ATOM 1520 C CA . PRO B 1 9 ? -10.844 -5.902 -15.859 1 96.38 9 PRO B CA 1
ATOM 1521 C C . PRO B 1 9 ? -10.836 -7.387 -16.219 1 96.38 9 PRO B C 1
ATOM 1523 O O . PRO B 1 9 ? -10.203 -8.188 -15.523 1 96.38 9 PRO B O 1
ATOM 1526 N N . ALA B 1 10 ? -11.547 -7.66 -17.297 1 97.5 10 ALA B N 1
ATOM 1527 C CA . ALA B 1 10 ? -11.484 -9.016 -17.828 1 97.5 10 ALA B CA 1
ATOM 1528 C C . ALA B 1 10 ? -10.07 -9.359 -18.297 1 97.5 10 ALA B C 1
ATOM 1530 O O . ALA B 1 10 ? -9.383 -8.516 -18.891 1 97.5 10 ALA B O 1
ATOM 1531 N N . PHE B 1 11 ? -9.633 -10.602 -17.984 1 98 11 PHE B N 1
ATOM 1532 C CA . PHE B 1 11 ? -8.328 -11.062 -18.453 1 98 11 PHE B CA 1
ATOM 1533 C C . PHE B 1 11 ? -8.297 -12.586 -18.531 1 98 11 PHE B C 1
ATOM 1535 O O . PHE B 1 11 ? -9.203 -13.258 -18.047 1 98 11 PHE B O 1
ATOM 1542 N N . LYS B 1 12 ? -7.344 -13.07 -19.234 1 97.75 12 LYS B N 1
ATOM 1543 C CA . LYS B 1 12 ? -6.984 -14.484 -19.297 1 97.75 12 LYS B CA 1
ATOM 1544 C C . LYS B 1 12 ? -5.469 -14.664 -19.266 1 97.75 12 LYS B C 1
ATOM 1546 O O . LYS B 1 12 ? -4.742 -13.961 -19.969 1 97.75 12 LYS B O 1
ATOM 1551 N N . ALA B 1 13 ? -5.031 -15.586 -18.391 1 98.31 13 ALA B N 1
ATOM 1552 C CA . ALA B 1 13 ? -3.604 -15.875 -18.281 1 98.31 13 ALA B CA 1
ATOM 1553 C C . ALA B 1 13 ? -3.365 -17.344 -17.938 1 98.31 13 ALA B C 1
ATOM 1555 O O . ALA B 1 13 ? -4.277 -18.031 -17.484 1 98.31 13 ALA B O 1
ATOM 1556 N N . ASN B 1 14 ? -2.166 -17.797 -18.219 1 98.62 14 ASN B N 1
ATOM 1557 C CA . ASN B 1 14 ? -1.757 -19.125 -17.812 1 98.62 14 ASN B CA 1
ATOM 1558 C C . ASN B 1 14 ? -0.887 -19.094 -16.562 1 98.62 14 ASN B C 1
ATOM 1560 O O . ASN B 1 14 ? -0.061 -18.203 -16.391 1 98.62 14 ASN B O 1
ATOM 1564 N N . ALA B 1 15 ? -1.116 -20.125 -15.734 1 98.75 15 ALA B N 1
ATOM 1565 C CA . ALA B 1 15 ? -0.359 -20.203 -14.484 1 98.75 15 ALA B CA 1
ATOM 1566 C C . ALA B 1 15 ? 0.171 -21.625 -14.266 1 98.75 15 ALA B C 1
ATOM 1568 O O . ALA B 1 15 ? -0.366 -22.594 -14.82 1 98.75 15 ALA B O 1
ATOM 1569 N N . PHE B 1 16 ? 1.275 -21.703 -13.578 1 98.69 16 PHE B N 1
ATOM 1570 C CA . PHE B 1 16 ? 1.698 -22.953 -12.969 1 98.69 16 PHE B CA 1
ATOM 1571 C C . PHE B 1 16 ? 1.122 -23.094 -11.562 1 98.69 16 PHE B C 1
ATOM 1573 O O . PHE B 1 16 ? 1.26 -22.188 -10.742 1 98.69 16 PHE B O 1
ATOM 1580 N N . HIS B 1 17 ? 0.44 -24.203 -11.312 1 98.38 17 HIS B N 1
ATOM 1581 C CA . HIS B 1 17 ? -0.189 -24.438 -10.016 1 98.38 17 HIS B CA 1
ATOM 1582 C C . HIS B 1 17 ? -0.157 -25.922 -9.656 1 98.38 17 HIS B C 1
ATOM 1584 O O . HIS B 1 17 ? -0.795 -26.734 -10.32 1 98.38 17 HIS B O 1
ATOM 1590 N N . ASN B 1 18 ? 0.591 -26.234 -8.617 1 96.31 18 ASN B N 1
ATOM 1591 C CA . ASN B 1 18 ? 0.629 -27.594 -8.078 1 96.31 18 ASN B CA 1
ATOM 1592 C C . ASN B 1 18 ? 0.937 -28.625 -9.164 1 96.31 18 ASN B C 1
ATOM 1594 O O . ASN B 1 18 ? 0.209 -29.609 -9.32 1 96.31 18 ASN B O 1
ATOM 1598 N N . GLY B 1 19 ? 1.901 -28.328 -9.945 1 96.5 19 GLY B N 1
ATOM 1599 C CA . GLY B 1 19 ? 2.412 -29.297 -10.898 1 96.5 19 GLY B CA 1
ATOM 1600 C C . GLY B 1 19 ? 1.657 -29.281 -12.219 1 96.5 19 GLY B C 1
ATOM 1601 O O . GLY B 1 19 ? 1.928 -30.109 -13.102 1 96.5 19 GLY B O 1
ATOM 1602 N N . LYS B 1 20 ? 0.713 -28.359 -12.375 1 97.94 20 LYS B N 1
ATOM 1603 C CA . LYS B 1 20 ? -0.085 -28.297 -13.594 1 97.94 20 LYS B CA 1
ATOM 1604 C C . LYS B 1 20 ? -0.141 -26.859 -14.141 1 97.94 20 LYS B C 1
ATOM 1606 O O . LYS B 1 20 ? 0.076 -25.906 -13.398 1 97.94 20 LYS B O 1
ATOM 1611 N N . PHE B 1 21 ? -0.317 -26.812 -15.453 1 98.19 21 PHE B N 1
ATOM 1612 C CA . PHE B 1 21 ? -0.671 -25.516 -16.047 1 98.19 21 PHE B CA 1
ATOM 1613 C C . PHE B 1 21 ? -2.18 -25.312 -16.031 1 98.19 21 PHE B C 1
ATOM 1615 O O . PHE B 1 21 ? -2.939 -26.203 -16.422 1 98.19 21 PHE B O 1
ATOM 1622 N N . VAL B 1 22 ? -2.58 -24.266 -15.516 1 98.31 22 VAL B N 1
ATOM 1623 C CA . VAL B 1 22 ? -4 -23.938 -15.422 1 98.31 22 VAL B CA 1
ATOM 1624 C C . VAL B 1 22 ? -4.258 -22.547 -16 1 98.31 22 VAL B C 1
ATOM 1626 O O . VAL B 1 22 ? -3.352 -21.719 -16.062 1 98.31 22 VAL B O 1
ATOM 1629 N N . GLU B 1 23 ? -5.492 -22.328 -16.391 1 98.19 23 GLU B N 1
ATOM 1630 C CA . GLU B 1 23 ? -5.918 -21 -16.797 1 98.19 23 GLU B CA 1
ATOM 1631 C C . GLU B 1 23 ? -6.461 -20.203 -15.617 1 98.19 23 GLU B C 1
ATOM 1633 O O . GLU B 1 23 ? -7.211 -20.734 -14.797 1 98.19 23 GLU B O 1
ATOM 1638 N N . VAL B 1 24 ? -5.996 -18.984 -15.445 1 98 24 VAL B N 1
ATOM 1639 C CA . VAL B 1 24 ? -6.504 -18.031 -14.461 1 98 24 VAL B CA 1
ATOM 1640 C C . VAL B 1 24 ? -7.137 -16.844 -15.18 1 98 24 VAL B C 1
ATOM 1642 O O . VAL B 1 24 ? -6.566 -16.312 -16.141 1 98 24 VAL B O 1
ATOM 1645 N N . SER B 1 25 ? -8.336 -16.422 -14.766 1 98.12 25 SER B N 1
ATOM 1646 C CA . SER B 1 25 ? -9.039 -15.281 -15.328 1 98.12 25 SER B CA 1
ATOM 1647 C C . SER B 1 25 ? -9.773 -14.5 -14.242 1 98.12 25 SER B C 1
ATOM 1649 O O . SER B 1 25 ? -9.734 -14.867 -13.062 1 98.12 25 SER B O 1
ATOM 1651 N N . ASP B 1 26 ? -10.391 -13.336 -14.664 1 97.44 26 ASP B N 1
ATOM 1652 C CA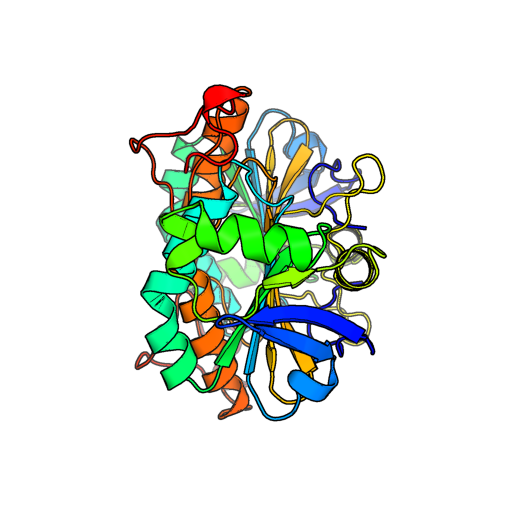 . ASP B 1 26 ? -11.211 -12.602 -13.719 1 97.44 26 ASP B CA 1
ATOM 1653 C C . ASP B 1 26 ? -12.336 -13.477 -13.164 1 97.44 26 ASP B C 1
ATOM 1655 O O . ASP B 1 26 ? -12.773 -13.289 -12.031 1 97.44 26 ASP B O 1
ATOM 1659 N N . ALA B 1 27 ? -12.781 -14.438 -13.906 1 97 27 ALA B N 1
ATOM 1660 C CA . ALA B 1 27 ? -13.805 -15.375 -13.453 1 97 27 ALA B CA 1
ATOM 1661 C C . ALA B 1 27 ? -13.289 -16.25 -12.312 1 97 27 ALA B C 1
ATOM 1663 O O . ALA B 1 27 ? -14.055 -16.641 -11.43 1 97 27 ALA B O 1
ATOM 1664 N N . SER B 1 28 ? -12 -16.578 -12.336 1 97 28 SER B N 1
ATOM 1665 C CA . SER B 1 28 ? -11.383 -17.391 -11.289 1 97 28 SER B CA 1
ATOM 1666 C C . SER B 1 28 ? -11.469 -16.688 -9.938 1 97 28 SER B C 1
ATOM 1668 O O . SER B 1 28 ? -11.344 -17.328 -8.891 1 97 28 SER B O 1
ATOM 1670 N N . MET B 1 29 ? -11.641 -15.383 -9.922 1 96.12 29 MET B N 1
ATOM 1671 C CA . MET B 1 29 ? -11.594 -14.586 -8.695 1 96.12 29 MET B CA 1
ATOM 1672 C C . MET B 1 29 ? -12.992 -14.305 -8.172 1 96.12 29 MET B C 1
ATOM 1674 O O . MET B 1 29 ? -13.156 -13.867 -7.031 1 96.12 29 MET B O 1
ATOM 1678 N N . LYS B 1 30 ? -13.984 -14.625 -8.969 1 96.12 30 LYS B N 1
ATOM 1679 C CA . LYS B 1 30 ? -15.367 -14.391 -8.555 1 96.12 30 LYS B CA 1
ATOM 1680 C C . LYS B 1 30 ? -15.781 -15.344 -7.438 1 96.12 30 LYS B C 1
ATOM 1682 O O . LYS B 1 30 ? -15.438 -16.531 -7.473 1 96.12 30 LYS B O 1
ATOM 1687 N N . GLY B 1 31 ? -16.453 -14.82 -6.43 1 97.12 31 GLY B N 1
ATOM 1688 C CA . GLY B 1 31 ? -16.969 -15.633 -5.34 1 97.12 31 GLY B CA 1
ATOM 1689 C C . GLY B 1 31 ? -15.961 -15.891 -4.246 1 97.12 31 GLY B C 1
ATOM 1690 O O . GLY B 1 31 ? -16.281 -16.516 -3.23 1 97.12 31 GLY B O 1
ATOM 1691 N N . LYS B 1 32 ? -14.719 -15.445 -4.453 1 97.25 32 LYS B N 1
ATOM 1692 C CA . LYS B 1 32 ? -13.656 -15.625 -3.473 1 97.25 32 LYS B CA 1
ATOM 1693 C C . LYS B 1 32 ? -12.82 -14.359 -3.322 1 97.25 32 LYS B C 1
ATOM 1695 O O . LYS B 1 32 ? -12.695 -13.578 -4.27 1 97.25 32 LYS B O 1
ATOM 1700 N N . TRP B 1 33 ? -12.352 -14.211 -2.08 1 98.69 33 TRP B N 1
ATOM 1701 C CA . TRP B 1 33 ? -11.344 -13.164 -1.925 1 98.69 33 TRP B CA 1
ATOM 1702 C C . TRP B 1 33 ? -10.047 -13.539 -2.627 1 98.69 33 TRP B C 1
ATOM 1704 O O . TRP B 1 33 ? -9.703 -14.719 -2.717 1 98.69 33 TRP B O 1
ATOM 1714 N N . SER B 1 34 ? -9.383 -12.531 -3.178 1 98.81 34 SER B N 1
ATOM 1715 C CA . SER B 1 34 ? -8.133 -12.758 -3.896 1 98.81 34 SER B CA 1
ATOM 1716 C C . SER B 1 34 ? -7.059 -11.766 -3.465 1 98.81 34 SER B C 1
ATOM 1718 O O . SER B 1 34 ? -7.359 -10.609 -3.176 1 98.81 34 SER B O 1
ATOM 1720 N N . VAL B 1 35 ? -5.898 -12.234 -3.352 1 98.88 35 VAL B N 1
ATOM 1721 C CA . VAL B 1 35 ? -4.707 -11.406 -3.189 1 98.88 35 VAL B CA 1
ATOM 1722 C C . VAL B 1 35 ? -3.787 -11.586 -4.395 1 98.88 35 VAL B C 1
ATOM 1724 O O . VAL B 1 35 ? -3.271 -12.68 -4.637 1 98.88 35 VAL B O 1
ATOM 1727 N N . MET B 1 36 ? -3.607 -10.508 -5.16 1 98.75 36 MET B N 1
ATOM 1728 C CA . MET B 1 36 ? -2.68 -10.531 -6.289 1 98.75 36 MET B CA 1
ATOM 1729 C C . MET B 1 36 ? -1.368 -9.844 -5.93 1 98.75 36 MET B C 1
ATOM 1731 O O . MET B 1 36 ? -1.363 -8.68 -5.52 1 98.75 36 MET B O 1
ATOM 1735 N N . ILE B 1 37 ? -0.333 -10.586 -6.102 1 98.75 37 ILE B N 1
ATOM 1736 C CA . ILE B 1 37 ? 1 -10.102 -5.766 1 98.75 37 ILE B CA 1
ATOM 1737 C C . ILE B 1 37 ? 1.874 -10.078 -7.02 1 98.75 37 ILE B C 1
ATOM 1739 O O . ILE B 1 37 ? 2.221 -11.133 -7.559 1 98.75 37 ILE B O 1
ATOM 1743 N N . PHE B 1 38 ? 2.172 -8.867 -7.445 1 98.75 38 PHE B N 1
ATOM 1744 C CA . PHE B 1 38 ? 3.035 -8.664 -8.602 1 98.75 38 PHE B CA 1
ATOM 1745 C C . PHE B 1 38 ? 4.492 -8.523 -8.172 1 98.75 38 PHE B C 1
ATOM 1747 O O . PHE B 1 38 ? 4.785 -7.883 -7.164 1 98.75 38 PHE B O 1
ATOM 1754 N N . MET B 1 39 ? 5.352 -9.078 -8.945 1 97.94 39 MET B N 1
ATOM 1755 C CA . MET B 1 39 ? 6.781 -8.938 -8.688 1 97.94 39 MET B CA 1
ATOM 1756 C C . MET B 1 39 ? 7.566 -8.961 -10 1 97.94 39 MET B C 1
ATOM 1758 O O . MET B 1 39 ? 7.051 -9.383 -11.031 1 97.94 39 MET B O 1
ATOM 1762 N N . PRO B 1 40 ? 8.766 -8.477 -10.031 1 96.81 40 PRO B N 1
ATOM 1763 C CA . PRO B 1 40 ? 9.43 -8.094 -11.273 1 96.81 40 PRO B CA 1
ATOM 1764 C C . PRO B 1 40 ? 9.664 -9.273 -12.211 1 96.81 40 PRO B C 1
ATOM 1766 O O . PRO B 1 40 ? 9.289 -9.219 -13.383 1 96.81 40 PRO B O 1
ATOM 1769 N N . ALA B 1 41 ? 10.281 -10.305 -11.617 1 94.5 41 ALA B N 1
ATOM 1770 C CA . ALA B 1 41 ? 10.703 -11.375 -12.516 1 94.5 41 ALA B CA 1
ATOM 1771 C C . ALA B 1 41 ? 10.977 -12.664 -11.742 1 94.5 41 ALA B C 1
ATOM 1773 O O . ALA B 1 41 ? 11.43 -12.617 -10.594 1 94.5 41 ALA B O 1
ATOM 1774 N N . ALA B 1 42 ? 10.758 -13.727 -12.453 1 94.25 42 ALA B N 1
ATOM 1775 C CA . ALA B 1 42 ? 11.164 -15.023 -11.914 1 94.25 42 ALA B CA 1
ATOM 1776 C C . ALA B 1 42 ? 12.68 -15.102 -11.766 1 94.25 42 ALA B C 1
ATOM 1778 O O . ALA B 1 42 ? 13.422 -14.477 -12.539 1 94.25 42 ALA B O 1
ATOM 1779 N N . PHE B 1 43 ? 13.156 -15.789 -10.68 1 91.44 43 PHE B N 1
ATOM 1780 C CA . PHE B 1 43 ? 14.547 -16.156 -10.453 1 91.44 43 PHE B CA 1
ATOM 1781 C C . PHE B 1 43 ? 15.344 -14.969 -9.922 1 91.44 43 PHE B C 1
ATOM 1783 O O . PHE B 1 43 ? 16.562 -15.047 -9.797 1 91.44 43 PHE B O 1
ATOM 1790 N N . THR B 1 44 ? 14.578 -13.836 -9.625 1 86.25 44 THR B N 1
ATOM 1791 C CA . THR B 1 44 ? 15.289 -12.688 -9.086 1 86.25 44 THR B CA 1
ATOM 1792 C C . THR B 1 44 ? 15.328 -12.742 -7.562 1 86.25 44 THR B C 1
ATOM 1794 O O . THR B 1 44 ? 14.773 -13.664 -6.953 1 86.25 44 THR B O 1
ATOM 1797 N N . PHE B 1 45 ? 15.945 -11.805 -6.957 1 80.62 45 PHE B N 1
ATOM 1798 C CA . PHE B 1 45 ? 16.516 -11.922 -5.621 1 80.62 45 PHE B CA 1
ATOM 1799 C C . PHE B 1 45 ? 15.438 -11.758 -4.555 1 80.62 45 PHE B C 1
ATOM 1801 O O . PHE B 1 45 ? 15.234 -12.648 -3.725 1 80.62 45 PHE B O 1
ATOM 1808 N N . ASN B 1 46 ? 14.789 -10.695 -4.504 1 88.88 46 ASN B N 1
ATOM 1809 C CA . ASN B 1 46 ? 13.773 -10.43 -3.484 1 88.88 46 ASN B CA 1
ATOM 1810 C C . ASN B 1 46 ? 12.555 -11.328 -3.672 1 88.88 46 ASN B C 1
ATOM 1812 O O . ASN B 1 46 ? 11.867 -11.664 -2.703 1 88.88 46 ASN B O 1
ATOM 1816 N N . CYS B 1 47 ? 12.398 -11.695 -4.848 1 93.25 47 CYS B N 1
ATOM 1817 C CA . CYS B 1 47 ? 11.141 -12.328 -5.211 1 93.25 47 CYS B CA 1
ATOM 1818 C C . CYS B 1 47 ? 10.953 -13.633 -4.449 1 93.25 47 CYS B C 1
ATOM 1820 O O . CYS B 1 47 ? 9.898 -13.859 -3.846 1 93.25 47 CYS B O 1
ATOM 1822 N N . PRO B 1 48 ? 11.984 -14.5 -4.426 1 93.75 48 PRO B N 1
ATOM 1823 C CA . PRO B 1 48 ? 11.797 -15.758 -3.701 1 93.75 48 PRO B CA 1
ATOM 1824 C C . PRO B 1 48 ? 11.516 -15.555 -2.217 1 93.75 48 PRO B C 1
ATOM 1826 O O . PRO B 1 48 ? 10.766 -16.328 -1.612 1 93.75 48 PRO B O 1
ATOM 1829 N N . THR B 1 49 ? 12.109 -14.539 -1.613 1 93 49 THR B N 1
ATOM 1830 C CA . THR B 1 49 ? 11.859 -14.273 -0.201 1 93 49 THR B CA 1
ATOM 1831 C C . THR B 1 49 ? 10.398 -13.898 0.03 1 93 49 THR B C 1
ATOM 1833 O O . THR B 1 49 ? 9.805 -14.281 1.041 1 93 49 THR B O 1
ATOM 1836 N N . GLU B 1 50 ? 9.859 -13.141 -0.854 1 96.12 50 GLU B N 1
ATOM 1837 C CA . GLU B 1 50 ? 8.453 -12.758 -0.762 1 96.12 50 GLU B CA 1
ATOM 1838 C C . GLU B 1 50 ? 7.539 -13.961 -0.969 1 96.12 50 GLU B C 1
ATOM 1840 O O . GLU B 1 50 ? 6.516 -14.094 -0.298 1 96.12 50 GLU B O 1
ATOM 1845 N N . ILE B 1 51 ? 7.879 -14.828 -1.945 1 96.94 51 ILE B N 1
ATOM 1846 C CA . ILE B 1 51 ? 7.086 -16.016 -2.201 1 96.94 51 ILE B CA 1
ATOM 1847 C C . ILE B 1 51 ? 7.117 -16.938 -0.976 1 96.94 51 ILE B C 1
ATOM 1849 O O . ILE B 1 51 ? 6.086 -17.484 -0.583 1 96.94 51 ILE B O 1
ATOM 1853 N N . GLU B 1 52 ? 8.289 -17.078 -0.378 1 96.25 52 GLU B N 1
ATOM 1854 C CA . GLU B 1 52 ? 8.398 -17.875 0.841 1 96.25 52 GLU B CA 1
ATOM 1855 C C . GLU B 1 52 ? 7.527 -17.297 1.955 1 96.25 52 GLU B C 1
ATOM 1857 O O . GLU B 1 52 ? 6.867 -18.047 2.686 1 96.25 52 GLU B O 1
ATOM 1862 N N . ASP B 1 53 ? 7.598 -16 2.086 1 97.38 53 ASP B N 1
ATOM 1863 C CA . ASP B 1 53 ? 6.77 -15.328 3.082 1 97.38 53 ASP B CA 1
ATOM 1864 C C . ASP B 1 53 ? 5.285 -15.602 2.838 1 97.38 53 ASP B C 1
ATOM 1866 O O . ASP B 1 53 ? 4.543 -15.914 3.773 1 97.38 53 ASP B O 1
ATOM 1870 N N . ALA B 1 54 ? 4.816 -15.523 1.598 1 98 54 ALA B N 1
ATOM 1871 C CA . ALA B 1 54 ? 3.43 -15.812 1.236 1 98 54 ALA B CA 1
ATOM 1872 C C . ALA B 1 54 ? 3.084 -17.266 1.506 1 98 54 ALA B C 1
ATOM 1874 O O . ALA B 1 54 ? 2.006 -17.578 2.02 1 98 54 ALA B O 1
ATOM 1875 N N . ALA B 1 55 ? 3.982 -18.125 1.168 1 98 55 ALA B N 1
ATOM 1876 C CA . ALA B 1 55 ? 3.77 -19.562 1.369 1 98 55 ALA B CA 1
ATOM 1877 C C . ALA B 1 55 ? 3.6 -19.891 2.852 1 98 55 ALA B C 1
ATOM 1879 O O . ALA B 1 55 ? 2.746 -20.703 3.221 1 98 55 ALA B O 1
ATOM 1880 N N . GLU B 1 56 ? 4.402 -19.281 3.658 1 97.75 56 GLU B N 1
ATOM 1881 C CA . GLU B 1 56 ? 4.352 -19.5 5.102 1 97.75 56 GLU B CA 1
ATOM 1882 C C . GLU B 1 56 ? 3 -19.094 5.676 1 97.75 56 GLU B C 1
ATOM 1884 O O . GLU B 1 56 ? 2.58 -19.609 6.715 1 97.75 56 GLU B O 1
ATOM 1889 N N . HIS B 1 57 ? 2.332 -18.234 5.012 1 98.12 57 HIS B N 1
ATOM 1890 C CA . HIS B 1 57 ? 1.067 -17.719 5.523 1 98.12 57 HIS B CA 1
ATOM 1891 C C . HIS B 1 57 ? -0.105 -18.203 4.668 1 98.12 57 HIS B C 1
ATOM 1893 O O . HIS B 1 57 ? -1.241 -17.766 4.875 1 98.12 57 HIS B O 1
ATOM 1899 N N . TYR B 1 58 ? 0.141 -19.062 3.75 1 98.38 58 TYR B N 1
ATOM 1900 C CA . TYR B 1 58 ? -0.872 -19.453 2.775 1 98.38 58 TYR B CA 1
ATOM 1901 C C . TYR B 1 58 ? -2.049 -20.141 3.457 1 98.38 58 TYR B C 1
ATOM 1903 O O . TYR B 1 58 ? -3.203 -19.922 3.082 1 98.38 58 TYR B O 1
ATOM 1911 N N . ALA B 1 59 ? -1.768 -20.969 4.418 1 98.31 59 ALA B N 1
ATOM 1912 C CA . ALA B 1 59 ? -2.834 -21.656 5.137 1 98.31 59 ALA B CA 1
ATOM 1913 C C . ALA B 1 59 ? -3.812 -20.672 5.758 1 98.31 59 ALA B C 1
ATOM 1915 O O . ALA B 1 59 ? -5.02 -20.922 5.797 1 98.31 59 ALA B O 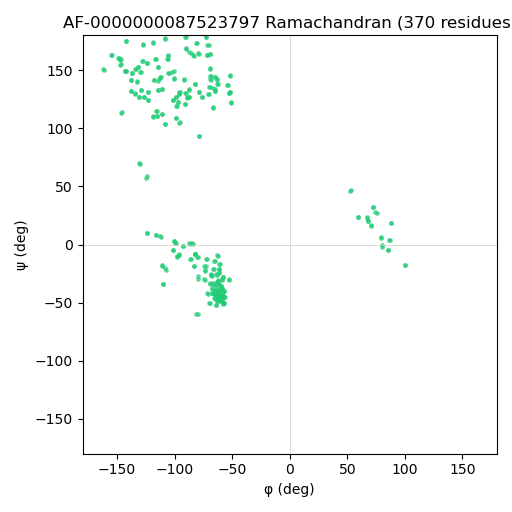1
ATOM 1916 N N . GLU B 1 60 ? -3.283 -19.625 6.281 1 98.06 60 GLU B N 1
ATOM 1917 C CA . GLU B 1 60 ? -4.145 -18.609 6.863 1 98.06 60 GLU B CA 1
ATOM 1918 C C . GLU B 1 60 ? -5.004 -17.938 5.797 1 98.06 60 GLU B C 1
ATOM 1920 O O . GLU B 1 60 ? -6.18 -17.656 6.027 1 98.06 60 GLU B O 1
ATOM 1925 N N . PHE B 1 61 ? -4.488 -17.609 4.645 1 98.56 61 PHE B N 1
ATOM 1926 C CA . PHE B 1 61 ? -5.266 -17.062 3.539 1 98.56 61 PHE B CA 1
ATOM 1927 C C . PHE B 1 61 ? -6.402 -18.016 3.16 1 98.56 61 PHE B C 1
ATOM 1929 O O . PHE B 1 61 ? -7.539 -17.578 2.967 1 98.56 61 PHE B O 1
ATOM 1936 N N . GLU B 1 62 ? -6.062 -19.281 3.082 1 97.94 62 GLU B N 1
ATOM 1937 C CA . GLU B 1 62 ? -7.066 -20.281 2.729 1 97.94 62 GLU B CA 1
ATOM 1938 C C . GLU B 1 62 ? -8.188 -20.328 3.76 1 97.94 62 GLU B C 1
ATOM 1940 O O . GLU B 1 62 ? -9.367 -20.391 3.4 1 97.94 62 GLU B O 1
ATOM 1945 N N . LYS B 1 63 ? -7.781 -20.297 4.98 1 98.06 63 LYS B N 1
ATOM 1946 C CA . LYS B 1 63 ? -8.766 -20.312 6.062 1 98.06 63 LYS B CA 1
ATOM 1947 C C . LYS B 1 63 ? -9.719 -19.125 5.949 1 98.06 63 LYS B C 1
ATOM 1949 O O . LYS B 1 63 ? -10.891 -19.234 6.309 1 98.06 63 LYS B O 1
ATOM 1954 N N . LEU B 1 64 ? -9.258 -18.062 5.422 1 98.06 64 LEU B N 1
ATOM 1955 C CA . LEU B 1 64 ? -10.039 -16.844 5.266 1 98.06 64 LEU B CA 1
ATOM 1956 C C . LEU B 1 64 ? -10.828 -16.875 3.959 1 98.06 64 LEU B C 1
ATOM 1958 O O . LEU B 1 64 ? -11.508 -15.898 3.623 1 98.06 64 LEU B O 1
ATOM 1962 N N . GLY B 1 65 ? -10.711 -17.922 3.217 1 98.12 65 GLY B N 1
ATOM 1963 C CA . GLY B 1 65 ? -11.414 -18.031 1.949 1 98.12 65 GLY B CA 1
ATOM 1964 C C . GLY B 1 65 ? -10.789 -17.203 0.849 1 98.12 65 GLY B C 1
ATOM 1965 O O . GLY B 1 65 ? -11.492 -16.734 -0.05 1 98.12 65 GLY B O 1
ATOM 1966 N N . ALA B 1 66 ? -9.523 -16.953 0.923 1 98.69 66 ALA B N 1
ATOM 1967 C CA . ALA B 1 66 ? -8.82 -16.141 -0.065 1 98.69 66 ALA B CA 1
ATOM 1968 C C . ALA B 1 66 ? -7.82 -16.984 -0.851 1 98.69 66 ALA B C 1
ATOM 1970 O O . ALA B 1 66 ? -7.148 -17.844 -0.286 1 98.69 66 ALA B O 1
ATOM 1971 N N . GLU B 1 67 ? -7.707 -16.703 -2.107 1 98.62 67 GLU B N 1
ATOM 1972 C CA . GLU B 1 67 ? -6.625 -17.266 -2.916 1 98.62 67 GLU B CA 1
ATOM 1973 C C . GLU B 1 67 ? -5.52 -16.234 -3.137 1 98.62 67 GLU B C 1
ATOM 1975 O O . GLU B 1 67 ? -5.781 -15.023 -3.168 1 98.62 67 GLU B O 1
ATOM 1980 N N . VAL B 1 68 ? -4.34 -16.703 -3.248 1 98.75 68 VAL B N 1
ATOM 1981 C CA . VAL B 1 68 ? -3.168 -15.875 -3.531 1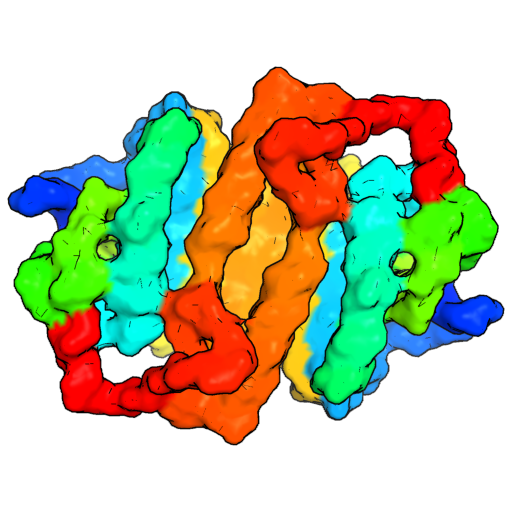 98.75 68 VAL B CA 1
ATOM 1982 C C . VAL B 1 68 ? -2.656 -16.172 -4.938 1 98.75 68 VAL B C 1
ATOM 1984 O O . VAL B 1 68 ? -2.592 -17.328 -5.352 1 98.75 68 VAL B O 1
ATOM 1987 N N . TYR B 1 69 ? -2.363 -15.133 -5.691 1 98.81 69 TYR B N 1
ATOM 1988 C CA . TYR B 1 69 ? -1.771 -15.242 -7.023 1 98.81 69 TYR B CA 1
ATOM 1989 C C . TYR B 1 69 ? -0.461 -14.461 -7.098 1 98.81 69 TYR B C 1
ATOM 1991 O O . TYR B 1 69 ? -0.421 -13.273 -6.789 1 98.81 69 TYR B O 1
ATOM 1999 N N . ILE B 1 70 ? 0.562 -15.141 -7.477 1 98.75 70 ILE B N 1
ATOM 2000 C CA . ILE B 1 70 ? 1.812 -14.453 -7.789 1 98.75 70 ILE B CA 1
ATOM 2001 C C . ILE B 1 70 ? 1.897 -14.203 -9.289 1 98.75 70 ILE B C 1
ATOM 2003 O O . ILE B 1 70 ? 1.677 -15.109 -10.094 1 98.75 70 ILE B O 1
ATOM 2007 N N . VAL B 1 71 ? 2.227 -12.961 -9.656 1 98.75 71 VAL B N 1
ATOM 2008 C CA . VAL B 1 71 ? 2.227 -12.617 -11.07 1 98.75 71 VAL B CA 1
ATOM 2009 C C . VAL B 1 71 ? 3.576 -12.016 -11.453 1 98.75 71 VAL B C 1
ATOM 2011 O O . VAL B 1 71 ? 4.066 -11.094 -10.797 1 98.75 71 VAL B O 1
ATOM 2014 N N . THR B 1 72 ? 4.219 -12.523 -12.453 1 98.56 72 THR B N 1
ATOM 2015 C CA . THR B 1 72 ? 5.34 -11.883 -13.133 1 98.56 72 THR B CA 1
ATOM 2016 C C . THR B 1 72 ? 5.094 -11.82 -14.641 1 98.56 72 THR B C 1
ATOM 2018 O O . THR B 1 72 ? 4.137 -12.406 -15.141 1 98.56 72 THR B O 1
ATOM 2021 N N . THR B 1 73 ? 5.992 -11.086 -15.32 1 98.44 73 THR B N 1
ATOM 2022 C CA . THR B 1 73 ? 5.832 -10.969 -16.766 1 98.44 73 THR B CA 1
ATOM 2023 C C . THR B 1 73 ? 6.465 -12.164 -17.469 1 98.44 73 THR B C 1
ATOM 2025 O O . THR B 1 73 ? 6.449 -12.242 -18.703 1 98.44 73 THR B O 1
ATOM 2028 N N . ASP B 1 74 ? 7.043 -13.125 -16.781 1 97.88 74 ASP B N 1
ATOM 2029 C CA . ASP B 1 74 ? 7.539 -14.383 -17.328 1 97.88 74 ASP B CA 1
ATOM 2030 C C . ASP B 1 74 ? 6.387 -15.289 -17.75 1 97.88 74 ASP B C 1
ATOM 2032 O O . ASP B 1 74 ? 5.223 -14.977 -17.516 1 97.88 74 ASP B O 1
ATOM 2036 N N . THR B 1 75 ? 6.742 -16.359 -18.406 1 97.31 75 THR B N 1
ATOM 2037 C CA . THR B 1 75 ? 5.738 -17.344 -18.797 1 97.31 75 THR B CA 1
ATOM 2038 C C . THR B 1 75 ? 5.523 -18.359 -17.688 1 97.31 75 THR B C 1
ATOM 2040 O O . THR B 1 75 ? 6.352 -18.484 -16.781 1 97.31 75 THR B O 1
ATOM 2043 N N . GLN B 1 76 ? 4.43 -19.109 -17.812 1 97.19 76 GLN B N 1
ATOM 2044 C CA . GLN B 1 76 ? 4.152 -20.188 -16.875 1 97.19 76 GLN B CA 1
ATOM 2045 C C . GLN B 1 76 ? 5.219 -21.281 -16.953 1 97.19 76 GLN B C 1
ATOM 2047 O O . GLN B 1 76 ? 5.441 -22.016 -16 1 97.19 76 GLN B O 1
ATOM 2052 N N . PHE B 1 77 ? 5.867 -21.391 -18.094 1 96.44 77 PHE B N 1
ATOM 2053 C CA . PHE B 1 77 ? 6.934 -22.375 -18.25 1 96.44 77 PHE B CA 1
ATOM 2054 C C . PHE B 1 77 ? 8.117 -22.031 -17.344 1 96.44 77 PHE B C 1
ATOM 2056 O O . PHE B 1 77 ? 8.656 -22.906 -16.672 1 96.44 77 PHE B O 1
ATOM 2063 N N . SER B 1 78 ? 8.461 -20.766 -17.297 1 96.81 78 SER B N 1
ATOM 2064 C CA . SER B 1 78 ? 9.508 -20.281 -16.406 1 96.81 78 SER B CA 1
ATOM 2065 C C . SER B 1 78 ? 9.125 -20.531 -14.945 1 96.81 78 SER B C 1
ATOM 2067 O O . SER B 1 78 ? 9.969 -20.922 -14.133 1 96.81 78 SER B O 1
ATOM 2069 N N . HIS B 1 79 ? 7.871 -20.281 -14.648 1 97.69 79 HIS B N 1
ATOM 2070 C CA . HIS B 1 79 ? 7.398 -20.438 -13.273 1 97.69 79 HIS B CA 1
ATOM 2071 C C . HIS B 1 79 ? 7.5 -21.906 -12.836 1 97.69 79 HIS B C 1
ATOM 2073 O O . HIS B 1 79 ? 7.801 -22.188 -11.672 1 97.69 79 HIS B O 1
ATOM 2079 N N . LYS B 1 80 ? 7.195 -22.797 -13.727 1 96.88 80 LYS B N 1
ATOM 2080 C CA . LYS B 1 80 ? 7.359 -24.219 -13.398 1 96.88 80 LYS B CA 1
ATOM 2081 C C . LYS B 1 80 ? 8.797 -24.516 -12.992 1 96.88 80 LYS B C 1
ATOM 2083 O O . LYS B 1 80 ? 9.039 -25.156 -11.969 1 96.88 80 LYS B O 1
ATOM 2088 N N . VAL B 1 81 ? 9.789 -24.094 -13.773 1 95.88 81 VAL B N 1
ATOM 2089 C CA . VAL B 1 81 ? 11.203 -24.359 -13.508 1 95.88 81 VAL B CA 1
ATOM 2090 C C . VAL B 1 81 ? 11.617 -23.656 -12.219 1 95.88 81 VAL B C 1
ATOM 2092 O O . VAL B 1 81 ? 12.352 -24.219 -11.398 1 95.88 81 VAL B O 1
ATOM 2095 N N . TRP B 1 82 ? 11.125 -22.406 -12.102 1 95.88 82 TRP B N 1
ATOM 2096 C CA . TRP B 1 82 ? 11.398 -21.625 -10.898 1 95.88 82 TRP B CA 1
ATOM 2097 C C . TRP B 1 82 ? 10.93 -22.375 -9.648 1 95.88 82 TRP B C 1
ATOM 2099 O O . TRP B 1 82 ? 11.656 -22.469 -8.664 1 95.88 82 TRP B O 1
ATOM 2109 N N . HIS B 1 83 ? 9.742 -22.938 -9.695 1 96.5 83 HIS B N 1
ATOM 2110 C CA . HIS B 1 83 ? 9.172 -23.688 -8.594 1 96.5 83 HIS B CA 1
ATOM 2111 C C . HIS B 1 83 ? 9.992 -24.938 -8.297 1 96.5 83 HIS B C 1
ATOM 2113 O O . HIS B 1 83 ? 10.164 -25.312 -7.133 1 96.5 83 HIS B O 1
ATOM 2119 N N . GLU B 1 84 ? 10.531 -25.547 -9.242 1 94.94 84 GLU B N 1
ATOM 2120 C CA . GLU B 1 84 ? 11.258 -26.812 -9.109 1 94.94 84 GLU B CA 1
ATOM 2121 C C . GLU B 1 84 ? 12.672 -26.578 -8.586 1 94.94 84 GLU B C 1
ATOM 2123 O O . GLU B 1 84 ? 13.227 -27.422 -7.887 1 94.94 84 GLU B O 1
ATOM 2128 N N . THR B 1 85 ? 13.219 -25.453 -8.883 1 93.19 85 THR B N 1
ATOM 2129 C CA . THR B 1 85 ? 14.648 -25.297 -8.656 1 93.19 85 THR B CA 1
ATOM 2130 C C . THR B 1 85 ? 14.914 -24.391 -7.457 1 93.19 85 THR B C 1
ATOM 2132 O O . THR B 1 85 ? 16.016 -24.391 -6.906 1 93.19 85 THR B O 1
ATOM 2135 N N . SER B 1 86 ? 14.008 -23.594 -7.094 1 92.88 86 SER B N 1
ATOM 2136 C CA . SER B 1 86 ? 14.156 -22.719 -5.945 1 92.88 86 SER B CA 1
ATOM 2137 C C . SER B 1 86 ? 13.5 -23.297 -4.703 1 92.88 86 SER B C 1
ATOM 2139 O O . SER B 1 86 ? 12.273 -23.469 -4.652 1 92.88 86 SER B O 1
ATOM 2141 N N . PRO B 1 87 ? 14.234 -23.562 -3.629 1 92.69 87 PRO B N 1
ATOM 2142 C CA . PRO B 1 87 ? 13.625 -24.078 -2.404 1 92.69 87 PRO B CA 1
ATOM 2143 C C . PRO B 1 87 ? 12.539 -23.172 -1.849 1 92.69 87 PRO B C 1
ATOM 2145 O O . PRO B 1 87 ? 11.5 -23.641 -1.391 1 92.69 87 PRO B O 1
ATOM 2148 N N . ALA B 1 88 ? 12.797 -21.875 -1.917 1 92.69 88 ALA B N 1
ATOM 2149 C CA . ALA B 1 88 ? 11.82 -20.906 -1.422 1 92.69 88 ALA B CA 1
ATOM 2150 C C . ALA B 1 88 ? 10.539 -20.953 -2.254 1 92.69 88 ALA B C 1
ATOM 2152 O O . ALA B 1 88 ? 9.438 -21 -1.704 1 92.69 88 ALA B O 1
ATOM 2153 N N . VAL B 1 89 ? 10.688 -20.953 -3.557 1 95.5 89 VAL B N 1
ATOM 2154 C CA . VAL B 1 89 ? 9.539 -20.891 -4.457 1 95.5 89 VAL B CA 1
ATOM 2155 C C . VAL B 1 89 ? 8.82 -22.234 -4.465 1 95.5 89 VAL B C 1
ATOM 2157 O O . VAL B 1 89 ? 7.594 -22.297 -4.625 1 95.5 89 VAL B O 1
ATOM 2160 N N . GLY B 1 90 ? 9.594 -23.281 -4.254 1 96.12 90 GLY B N 1
ATOM 2161 C CA . GLY B 1 90 ? 9.031 -24.625 -4.215 1 96.12 90 GLY B CA 1
ATOM 2162 C C . GLY B 1 90 ? 7.996 -24.797 -3.119 1 96.12 90 GLY B C 1
ATOM 2163 O O . GLY B 1 90 ? 7.195 -25.734 -3.162 1 96.12 90 GLY B O 1
ATOM 2164 N N . LYS B 1 91 ? 7.953 -23.906 -2.133 1 95.62 91 LYS B N 1
ATOM 2165 C CA . LYS B 1 91 ? 7.008 -23.969 -1.021 1 95.62 91 LYS B CA 1
ATOM 2166 C C . LYS B 1 91 ? 5.641 -23.422 -1.436 1 95.62 91 LYS B C 1
ATOM 2168 O O . LYS B 1 91 ? 4.652 -23.609 -0.722 1 95.62 91 LYS B O 1
ATOM 2173 N N . ALA B 1 92 ? 5.574 -22.812 -2.568 1 97 92 ALA B N 1
ATOM 2174 C CA . ALA B 1 92 ? 4.344 -22.172 -3.014 1 97 92 ALA B CA 1
ATOM 2175 C C . ALA B 1 92 ? 3.285 -23.203 -3.387 1 97 92 ALA B C 1
ATOM 2177 O O . ALA B 1 92 ? 3.562 -24.141 -4.145 1 97 92 ALA B O 1
ATOM 2178 N N . LYS B 1 93 ? 2.137 -23 -2.844 1 97.81 93 LYS B N 1
ATOM 2179 C CA . LYS B 1 93 ? 0.998 -23.844 -3.18 1 97.81 93 LYS B CA 1
ATOM 2180 C C . LYS B 1 93 ? -0.103 -23.047 -3.865 1 97.81 93 LYS B C 1
ATOM 2182 O O . LYS B 1 93 ? -1.235 -23.516 -3.994 1 97.81 93 LYS B O 1
ATOM 2187 N N . PHE B 1 94 ? 0.171 -21.859 -4.184 1 98.38 94 PHE B N 1
ATOM 2188 C CA . PHE B 1 94 ? -0.732 -20.969 -4.91 1 98.38 94 PHE B CA 1
ATOM 2189 C C . PHE B 1 94 ? -0.276 -20.797 -6.355 1 98.38 94 PHE B C 1
ATOM 2191 O O . PHE B 1 94 ? 0.864 -21.125 -6.691 1 98.38 94 PHE B O 1
ATOM 2198 N N . PRO B 1 95 ? -1.183 -20.297 -7.25 1 98.69 95 PRO B N 1
ATOM 2199 C CA . PRO B 1 95 ? -0.821 -20.172 -8.664 1 98.69 95 PRO B CA 1
ATOM 2200 C C . PRO B 1 95 ? 0.279 -19.125 -8.891 1 98.69 95 PRO B C 1
ATOM 2202 O O . PRO B 1 95 ? 0.245 -18.047 -8.305 1 98.69 95 PRO B O 1
ATOM 2205 N N . LEU B 1 96 ? 1.216 -19.531 -9.688 1 98.75 96 LEU B N 1
ATOM 2206 C CA . LEU B 1 96 ? 2.199 -18.625 -10.266 1 98.75 96 LEU B CA 1
ATOM 2207 C C . LEU B 1 96 ? 1.811 -18.25 -11.688 1 98.75 96 LEU B C 1
ATOM 2209 O O . LEU B 1 96 ? 1.943 -19.047 -12.609 1 98.75 96 LEU B O 1
ATOM 2213 N N . VAL B 1 97 ? 1.398 -17.016 -11.875 1 98.81 97 VAL B N 1
ATOM 2214 C CA . VAL B 1 97 ? 0.708 -16.578 -13.086 1 98.81 97 VAL B CA 1
ATOM 2215 C C . VAL B 1 97 ? 1.695 -15.891 -14.023 1 98.81 97 VAL B C 1
ATOM 2217 O O . VAL B 1 97 ? 2.416 -14.977 -13.617 1 98.81 97 VAL B O 1
ATOM 2220 N N . GLY B 1 98 ? 1.701 -16.375 -15.25 1 98.75 98 GLY B N 1
ATOM 2221 C CA . GLY B 1 98 ? 2.482 -15.711 -16.281 1 98.75 98 GLY B CA 1
ATOM 2222 C C . GLY B 1 98 ? 1.724 -14.609 -16.984 1 98.75 98 GLY B C 1
ATOM 2223 O O . GLY B 1 98 ? 0.575 -14.797 -17.391 1 98.75 98 GLY B O 1
ATOM 2224 N N . ASP B 1 99 ? 2.393 -13.445 -17.156 1 98.62 99 ASP B N 1
ATOM 2225 C CA . ASP B 1 99 ? 1.812 -12.305 -17.859 1 98.62 99 ASP B CA 1
ATOM 2226 C C . ASP B 1 99 ? 2.715 -11.852 -19.016 1 98.62 99 ASP B C 1
ATOM 2228 O O . ASP B 1 99 ? 3.104 -10.688 -19.078 1 98.62 99 ASP B O 1
ATOM 2232 N N . PRO B 1 100 ? 3.012 -12.727 -19.938 1 98.06 100 PRO B N 1
ATOM 2233 C CA . PRO B 1 100 ? 3.949 -12.367 -21.016 1 98.06 100 PRO B CA 1
ATOM 2234 C C . PRO B 1 100 ? 3.404 -11.281 -21.938 1 98.06 100 PRO B C 1
ATOM 2236 O O . PRO B 1 100 ? 4.176 -10.609 -22.625 1 98.06 100 PRO B O 1
ATOM 2239 N N . THR B 1 101 ? 2.127 -11.062 -22 1 97.31 101 THR B N 1
ATOM 2240 C CA . THR B 1 101 ? 1.526 -10.055 -22.859 1 97.31 101 THR B CA 1
ATOM 2241 C C . THR B 1 101 ? 1.5 -8.695 -22.156 1 97.31 101 THR B C 1
ATOM 2243 O O . THR B 1 101 ? 1.205 -7.676 -22.781 1 97.31 101 THR B O 1
ATOM 2246 N N . HIS B 1 102 ? 1.767 -8.664 -20.828 1 98 102 HIS B N 1
ATOM 2247 C CA . HIS B 1 102 ? 1.752 -7.48 -19.984 1 98 102 HIS B CA 1
ATOM 2248 C C . HIS B 1 102 ? 0.33 -6.977 -19.766 1 98 102 HIS B C 1
ATOM 2250 O O . HIS B 1 102 ? 0.129 -5.832 -19.344 1 98 102 HIS B O 1
ATOM 2256 N N . GLN B 1 103 ? -0.65 -7.789 -20.047 1 98 103 GLN B N 1
ATOM 2257 C CA . GLN B 1 103 ? -2.041 -7.395 -19.859 1 98 103 GLN B CA 1
ATOM 2258 C C . GLN B 1 103 ? -2.338 -7.105 -18.391 1 98 103 GLN B C 1
ATOM 2260 O O . GLN B 1 103 ? -2.947 -6.086 -18.062 1 98 103 GLN B O 1
ATOM 2265 N N . LEU B 1 104 ? -1.943 -7.977 -17.5 1 98.31 104 LEU B N 1
ATOM 2266 C CA . LEU B 1 104 ? -2.229 -7.844 -16.078 1 98.31 104 LEU B CA 1
ATOM 2267 C C . LEU B 1 104 ? -1.433 -6.695 -15.477 1 98.31 104 LEU B C 1
ATOM 2269 O O . LEU B 1 104 ? -1.993 -5.848 -14.773 1 98.31 104 LEU B O 1
ATOM 2273 N N . THR B 1 105 ? -0.121 -6.676 -15.719 1 98.56 105 THR B N 1
ATOM 2274 C CA . THR B 1 105 ? 0.713 -5.648 -15.109 1 98.56 105 THR B CA 1
ATOM 2275 C C . THR B 1 105 ? 0.25 -4.258 -15.531 1 98.56 105 THR B C 1
ATOM 2277 O O . THR B 1 105 ? 0.282 -3.318 -14.734 1 98.56 105 THR B O 1
ATOM 2280 N N . LYS B 1 106 ? -0.214 -4.102 -16.797 1 97.81 106 LYS B N 1
ATOM 2281 C CA . LYS B 1 106 ? -0.732 -2.822 -17.266 1 97.81 106 LYS B CA 1
ATOM 2282 C C . LYS B 1 106 ? -2.082 -2.506 -16.625 1 97.81 106 LYS B C 1
ATOM 2284 O O . LYS B 1 106 ? -2.32 -1.379 -16.188 1 97.81 106 LYS B O 1
ATOM 2289 N N . ALA B 1 107 ? -2.957 -3.492 -16.531 1 97.44 107 ALA B N 1
ATOM 2290 C CA . ALA B 1 107 ? -4.289 -3.307 -15.977 1 97.44 107 ALA B CA 1
ATOM 2291 C C . ALA B 1 107 ? -4.211 -2.875 -14.508 1 97.44 107 ALA B C 1
ATOM 2293 O O . ALA B 1 107 ? -5.047 -2.102 -14.039 1 97.44 107 ALA B O 1
ATOM 2294 N N . PHE B 1 108 ? -3.191 -3.311 -13.797 1 98 108 PHE B N 1
ATOM 2295 C CA . PHE B 1 108 ? -3.092 -3.049 -12.367 1 98 108 PHE B CA 1
ATOM 2296 C C . PHE B 1 108 ? -2.135 -1.896 -12.086 1 98 108 PHE B C 1
ATOM 2298 O O . PHE B 1 108 ? -1.847 -1.584 -10.93 1 98 108 PHE B O 1
ATOM 2305 N N . GLY B 1 109 ? -1.607 -1.28 -13.117 1 97.12 109 GLY B N 1
ATOM 2306 C CA . GLY B 1 109 ? -0.827 -0.061 -12.984 1 97.12 109 GLY B CA 1
ATOM 2307 C C . GLY B 1 109 ? 0.547 -0.297 -12.383 1 97.12 109 GLY B C 1
ATOM 2308 O O . GLY B 1 109 ? 1.075 0.56 -11.672 1 97.12 109 GLY B O 1
ATOM 2309 N N . VAL B 1 110 ? 1.167 -1.513 -12.672 1 98.31 110 VAL B N 1
ATOM 2310 C CA . VAL B 1 110 ? 2.451 -1.805 -12.039 1 98.31 110 VAL B CA 1
ATOM 2311 C C . VAL B 1 110 ? 3.492 -2.119 -13.117 1 98.31 110 VAL B C 1
ATOM 2313 O O . VAL B 1 110 ? 4.59 -2.584 -12.805 1 98.31 110 VAL B O 1
ATOM 2316 N N . HIS B 1 111 ? 3.178 -1.894 -14.375 1 98.31 111 HIS B N 1
ATOM 2317 C CA . HIS B 1 111 ? 4.074 -2.221 -15.477 1 98.31 111 HIS B CA 1
ATOM 2318 C C . HIS B 1 111 ? 5.168 -1.17 -15.633 1 98.31 111 HIS B C 1
ATOM 2320 O O . HIS B 1 111 ? 4.891 0.031 -15.586 1 98.31 111 HIS B O 1
ATOM 2326 N N . ILE B 1 112 ? 6.395 -1.641 -15.734 1 97.62 112 ILE B N 1
ATOM 2327 C CA . ILE B 1 112 ? 7.512 -0.78 -16.109 1 97.62 112 ILE B CA 1
ATOM 2328 C C . ILE B 1 112 ? 7.77 -0.886 -17.609 1 97.62 112 ILE B C 1
ATOM 2330 O O . ILE B 1 112 ? 8.398 -1.842 -18.062 1 97.62 112 ILE B O 1
ATOM 2334 N N . GLU B 1 113 ? 7.398 0.098 -18.359 1 96.19 113 GLU B N 1
ATOM 2335 C CA . GLU B 1 113 ? 7.43 0.047 -19.828 1 96.19 113 GLU B CA 1
ATOM 2336 C C . GLU B 1 113 ? 8.852 -0.167 -20.344 1 96.19 113 GLU B C 1
ATOM 2338 O O . GLU B 1 113 ? 9.07 -0.96 -21.25 1 96.19 113 GLU B O 1
ATOM 2343 N N . GLU B 1 114 ? 9.828 0.481 -19.703 1 96.19 114 GLU B N 1
ATOM 2344 C CA . GLU B 1 114 ? 11.203 0.484 -20.203 1 96.19 114 GLU B CA 1
ATOM 2345 C C . GLU B 1 114 ? 11.875 -0.863 -19.969 1 96.19 114 GLU B C 1
ATOM 2347 O O . GLU B 1 114 ? 12.859 -1.196 -20.625 1 96.19 114 GLU B O 1
ATOM 2352 N N . GLU B 1 115 ? 11.344 -1.603 -19 1 95.94 115 GLU B N 1
ATOM 2353 C CA . GLU B 1 115 ? 12.016 -2.842 -18.609 1 95.94 115 GLU B CA 1
ATOM 2354 C C . GLU B 1 115 ? 11.188 -4.062 -19.016 1 95.94 115 GLU B C 1
ATOM 2356 O O . GLU B 1 115 ? 11.711 -5.18 -19.062 1 95.94 115 GLU B O 1
ATOM 2361 N N . GLY B 1 116 ? 9.898 -3.82 -19.281 1 96.88 116 GLY B N 1
ATOM 2362 C CA . GLY B 1 116 ? 9 -4.941 -19.531 1 96.88 116 GLY B CA 1
ATOM 2363 C C . GLY B 1 116 ? 8.781 -5.797 -18.297 1 96.88 116 GLY B C 1
ATOM 2364 O O . GLY B 1 116 ? 8.5 -6.992 -18.406 1 96.88 116 GLY B O 1
ATOM 2365 N N . LEU B 1 117 ? 8.969 -5.258 -17.062 1 97.62 117 LEU B N 1
ATOM 2366 C CA . LEU B 1 117 ? 8.828 -5.922 -15.766 1 97.62 117 LEU B CA 1
ATOM 2367 C C . LEU B 1 117 ? 7.75 -5.25 -14.93 1 97.62 117 LEU B C 1
ATOM 2369 O O . LEU B 1 117 ? 7.18 -4.238 -15.336 1 97.62 117 LEU B O 1
ATOM 2373 N N . ALA B 1 118 ? 7.492 -5.852 -13.836 1 98.06 118 ALA B N 1
ATOM 2374 C CA . ALA B 1 118 ? 6.488 -5.289 -12.938 1 98.06 118 ALA B CA 1
ATOM 2375 C C . ALA B 1 118 ? 7.145 -4.648 -11.719 1 98.06 118 ALA B C 1
ATOM 2377 O O . ALA B 1 118 ? 8.195 -5.109 -11.258 1 98.06 118 ALA B O 1
ATOM 2378 N N . LEU B 1 119 ? 6.496 -3.582 -11.227 1 98.31 119 LEU B N 1
ATOM 2379 C CA . LEU B 1 119 ? 6.727 -3.143 -9.859 1 98.31 119 LEU B CA 1
ATOM 2380 C C . LEU B 1 119 ? 6.168 -4.152 -8.859 1 98.31 119 LEU B C 1
ATOM 2382 O O . LEU B 1 119 ? 5.414 -5.051 -9.242 1 98.31 119 LEU B O 1
ATOM 2386 N N . ARG B 1 120 ? 6.629 -4.004 -7.609 1 98.19 120 ARG B N 1
ATOM 2387 C CA . ARG B 1 120 ? 6.098 -4.836 -6.535 1 98.19 120 ARG B CA 1
ATOM 2388 C C . ARG B 1 120 ? 4.75 -4.316 -6.055 1 98.19 120 ARG B C 1
ATOM 2390 O O . ARG B 1 120 ? 4.688 -3.475 -5.156 1 98.19 120 ARG B O 1
ATOM 2397 N N . GLY B 1 121 ? 3.754 -4.859 -6.629 1 98.5 121 GLY B N 1
ATOM 2398 C CA . GLY B 1 121 ? 2.4 -4.465 -6.273 1 98.5 121 GLY B CA 1
ATOM 2399 C C . GLY B 1 121 ? 1.626 -5.562 -5.57 1 98.5 121 GLY B C 1
ATOM 2400 O O . GLY B 1 121 ? 1.784 -6.742 -5.887 1 98.5 121 GLY B O 1
ATOM 2401 N N . THR B 1 122 ? 0.779 -5.227 -4.617 1 98.81 122 THR B N 1
ATOM 2402 C CA . THR B 1 122 ? -0.144 -6.133 -3.945 1 98.81 122 THR B CA 1
ATOM 2403 C C . THR B 1 122 ? -1.561 -5.566 -3.951 1 98.81 122 THR B C 1
ATOM 2405 O O . THR B 1 122 ? -1.771 -4.406 -3.598 1 98.81 122 THR B O 1
ATOM 2408 N N . PHE B 1 123 ? -2.504 -6.367 -4.297 1 98.81 123 PHE B N 1
ATOM 2409 C CA . PHE B 1 123 ? -3.902 -5.957 -4.379 1 98.81 123 PHE B CA 1
ATOM 2410 C C . PHE B 1 123 ? -4.801 -6.945 -3.645 1 98.81 123 PHE B C 1
ATOM 2412 O O . PHE B 1 123 ? -4.707 -8.156 -3.861 1 98.81 123 PHE B O 1
ATOM 2419 N N . VAL B 1 124 ? -5.625 -6.469 -2.74 1 98.88 124 VAL B N 1
ATOM 2420 C CA . VAL B 1 124 ? -6.676 -7.254 -2.1 1 98.88 124 VAL B CA 1
ATOM 2421 C C . VAL B 1 124 ? -8.008 -7.012 -2.811 1 98.88 124 VAL B C 1
ATOM 2423 O O . VAL B 1 124 ? -8.461 -5.871 -2.92 1 98.88 124 VAL B O 1
ATOM 2426 N N . ILE B 1 125 ? -8.602 -8.086 -3.285 1 98.81 125 ILE B N 1
ATOM 2427 C CA . ILE B 1 125 ? -9.758 -8.016 -4.16 1 98.81 125 ILE B CA 1
ATOM 2428 C C . ILE B 1 125 ? -10.922 -8.797 -3.545 1 98.81 125 ILE B C 1
ATOM 2430 O O . ILE B 1 125 ? -10.75 -9.945 -3.121 1 98.81 125 ILE B O 1
ATOM 2434 N N . ASP B 1 126 ? -12.078 -8.203 -3.492 1 98.69 126 ASP B N 1
ATOM 2435 C CA . ASP B 1 126 ? -13.211 -8.875 -2.865 1 98.69 126 ASP B CA 1
ATOM 2436 C C . ASP B 1 126 ? -13.859 -9.867 -3.824 1 98.69 126 ASP B C 1
ATOM 2438 O O . ASP B 1 126 ? -13.453 -9.984 -4.98 1 98.69 126 ASP B O 1
ATOM 2442 N N . PRO B 1 127 ? -14.828 -10.68 -3.422 1 98.44 127 PRO B N 1
ATOM 2443 C CA . PRO B 1 127 ? -15.406 -11.75 -4.234 1 98.44 127 PRO B CA 1
ATOM 2444 C C . PRO B 1 127 ? -16.156 -11.227 -5.461 1 98.44 127 PRO B C 1
ATOM 2446 O O . PRO B 1 127 ? -16.469 -12 -6.367 1 98.44 127 PRO B O 1
ATOM 2449 N N . GLU B 1 128 ? -16.438 -9.953 -5.48 1 98 128 GLU B N 1
ATOM 2450 C CA . GLU B 1 128 ? -17.109 -9.352 -6.633 1 98 128 GLU B CA 1
ATOM 2451 C C . GLU B 1 128 ? -16.094 -8.797 -7.629 1 98 128 GLU B C 1
ATOM 2453 O O . GLU B 1 128 ? -16.469 -8.266 -8.68 1 98 128 GLU B O 1
ATOM 2458 N N . GLY B 1 129 ? -14.812 -8.906 -7.312 1 98 129 GLY B N 1
ATOM 2459 C CA . GLY B 1 129 ? -13.758 -8.43 -8.195 1 98 129 GLY B CA 1
ATOM 2460 C C . GLY B 1 129 ? -13.406 -6.969 -7.973 1 98 129 GLY B C 1
ATOM 2461 O O . GLY B 1 129 ? -12.852 -6.32 -8.859 1 98 129 GLY B O 1
ATOM 2462 N N . THR B 1 130 ? -13.773 -6.449 -6.848 1 98.5 130 THR B N 1
ATOM 2463 C CA . THR B 1 130 ? -13.5 -5.047 -6.535 1 98.5 130 THR B CA 1
ATOM 2464 C C . THR B 1 130 ? -12.227 -4.914 -5.703 1 98.5 130 THR B C 1
ATOM 2466 O O . THR B 1 130 ? -12.078 -5.586 -4.684 1 98.5 130 THR B O 1
ATOM 2469 N N . ILE B 1 131 ? -11.312 -4.023 -6.145 1 98.69 131 ILE B N 1
ATOM 2470 C CA . ILE B 1 131 ? -10.055 -3.803 -5.438 1 98.69 131 ILE B CA 1
ATOM 2471 C C . ILE B 1 131 ? -10.305 -2.967 -4.184 1 98.69 131 ILE B C 1
ATOM 2473 O O . ILE B 1 131 ? -10.852 -1.865 -4.266 1 98.69 131 ILE B O 1
ATOM 2477 N N . LYS B 1 132 ? -9.828 -3.486 -3.033 1 98.75 132 LYS B N 1
ATOM 2478 C CA . LYS B 1 132 ? -10.148 -2.834 -1.766 1 98.75 132 LYS B CA 1
ATOM 2479 C C . LYS B 1 132 ? -8.914 -2.168 -1.165 1 98.75 132 LYS B C 1
ATOM 2481 O O . LYS B 1 132 ? -9.023 -1.173 -0.446 1 98.75 132 LYS B O 1
ATOM 2486 N N . THR B 1 133 ? -7.793 -2.738 -1.354 1 98.62 133 THR B N 1
ATOM 2487 C CA . THR B 1 133 ? -6.523 -2.131 -0.973 1 98.62 133 THR B CA 1
ATOM 2488 C C . THR B 1 133 ? -5.445 -2.434 -2.008 1 98.62 133 THR B C 1
ATOM 2490 O O . THR B 1 133 ? -5.504 -3.457 -2.695 1 98.62 133 THR B O 1
ATOM 2493 N N . LEU B 1 134 ? -4.527 -1.52 -2.137 1 98.5 134 LEU B N 1
ATOM 2494 C CA . LEU B 1 134 ? -3.348 -1.784 -2.953 1 98.5 134 LEU B CA 1
ATOM 2495 C C . LEU B 1 134 ? -2.105 -1.151 -2.334 1 98.5 134 LEU B C 1
ATOM 2497 O O . LEU B 1 134 ? -2.209 -0.182 -1.579 1 98.5 134 LEU B O 1
ATOM 2501 N N . GLU B 1 135 ? -1.009 -1.775 -2.557 1 98.19 135 GLU B N 1
ATOM 2502 C CA . GLU B 1 135 ? 0.299 -1.201 -2.258 1 98.19 135 GLU B CA 1
ATOM 2503 C C . GLU B 1 135 ? 1.295 -1.482 -3.381 1 98.19 135 GLU B C 1
ATOM 2505 O O . GLU B 1 135 ? 1.263 -2.553 -3.992 1 98.19 135 GLU B O 1
ATOM 2510 N N . ILE B 1 136 ? 2.111 -0.523 -3.674 1 98.5 136 ILE B N 1
ATOM 2511 C CA . ILE B 1 136 ? 3.143 -0.645 -4.699 1 98.5 136 ILE B CA 1
ATOM 2512 C C . ILE B 1 136 ? 4.465 -0.1 -4.168 1 98.5 136 ILE B C 1
ATOM 2514 O O . ILE B 1 136 ? 4.508 0.982 -3.58 1 98.5 136 ILE B O 1
ATOM 2518 N N . HIS B 1 137 ? 5.547 -0.921 -4.328 1 98.38 137 HIS B N 1
ATOM 2519 C CA . HIS B 1 137 ? 6.875 -0.575 -3.84 1 98.38 137 HIS B CA 1
ATOM 2520 C C . HIS B 1 137 ? 7.852 -0.381 -4.992 1 98.38 137 HIS B C 1
ATOM 2522 O O . HIS B 1 137 ? 7.715 -1.013 -6.043 1 98.38 137 HIS B O 1
ATOM 2528 N N . ASP B 1 138 ? 8.859 0.482 -4.668 1 97.38 138 ASP B N 1
ATOM 2529 C CA . ASP B 1 138 ? 10.125 0.314 -5.383 1 97.38 138 ASP B CA 1
ATOM 2530 C C . ASP B 1 138 ? 10.602 -1.134 -5.312 1 97.38 138 ASP B C 1
ATOM 2532 O O . ASP B 1 138 ? 10.508 -1.776 -4.266 1 97.38 138 ASP B O 1
ATOM 2536 N N . ASN B 1 139 ? 11.227 -1.58 -6.371 1 96.5 139 ASN B N 1
ATOM 2537 C CA . ASN B 1 139 ? 11.539 -3 -6.48 1 96.5 139 ASN B CA 1
ATOM 2538 C C . ASN B 1 139 ? 12.664 -3.398 -5.531 1 96.5 139 ASN B C 1
ATOM 2540 O O . ASN B 1 139 ? 12.906 -4.586 -5.309 1 96.5 139 ASN B O 1
ATOM 2544 N N . ALA B 1 140 ? 13.328 -2.441 -4.977 1 95.81 140 ALA B N 1
ATOM 2545 C CA . ALA B 1 140 ? 14.391 -2.752 -4.02 1 95.81 140 ALA B CA 1
ATOM 2546 C C . ALA B 1 140 ? 13.812 -3.006 -2.629 1 95.81 140 ALA B C 1
ATOM 2548 O O . ALA B 1 140 ? 14.523 -3.457 -1.729 1 95.81 140 ALA B O 1
ATOM 2549 N N . ILE B 1 141 ? 12.531 -2.756 -2.447 1 96 141 ILE B N 1
ATOM 2550 C CA . ILE B 1 141 ? 11.859 -2.863 -1.157 1 96 141 ILE B CA 1
ATOM 2551 C C . ILE B 1 141 ? 10.805 -3.971 -1.215 1 96 141 ILE B C 1
ATOM 2553 O O . ILE B 1 141 ? 9.742 -3.793 -1.809 1 96 141 ILE B O 1
ATOM 2557 N N . ALA B 1 142 ? 11.078 -5.051 -0.49 1 95.25 142 ALA B N 1
ATOM 2558 C CA . ALA B 1 142 ? 10.102 -6.137 -0.476 1 95.25 142 ALA B CA 1
ATOM 2559 C C . ALA B 1 142 ? 9.008 -5.875 0.554 1 95.25 142 ALA B C 1
ATOM 2561 O O . ALA B 1 142 ? 9.141 -4.988 1.4 1 95.25 142 ALA B O 1
ATOM 2562 N N . ARG B 1 143 ? 7.973 -6.574 0.396 1 96.81 143 ARG B N 1
ATOM 2563 C CA . ARG B 1 143 ? 6.785 -6.395 1.229 1 96.81 143 ARG B CA 1
ATOM 2564 C C . ARG B 1 143 ? 6.84 -7.289 2.463 1 96.81 143 ARG B C 1
ATOM 2566 O O . ARG B 1 143 ? 7.766 -8.086 2.613 1 96.81 143 ARG B O 1
ATOM 2573 N N . ASP B 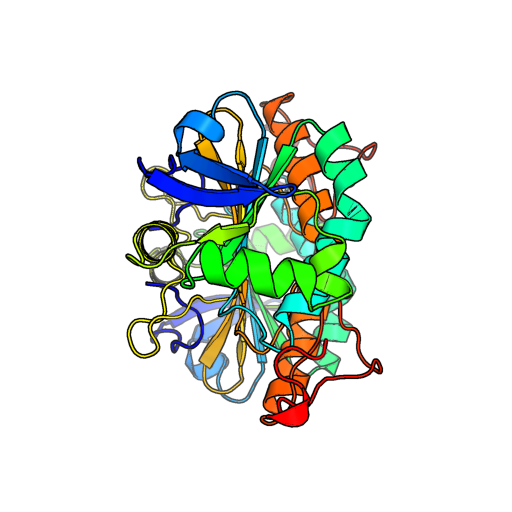1 144 ? 5.945 -7.027 3.359 1 97.38 144 ASP B N 1
ATOM 2574 C CA . ASP B 1 144 ? 5.605 -7.879 4.492 1 97.38 144 ASP B CA 1
ATOM 2575 C C . ASP B 1 144 ? 4.203 -8.469 4.336 1 97.38 144 ASP B C 1
ATOM 2577 O O . ASP B 1 144 ? 3.207 -7.77 4.531 1 97.38 144 ASP B O 1
ATOM 2581 N N . VAL B 1 145 ? 4.148 -9.781 4.141 1 97.06 145 VAL B N 1
ATOM 2582 C CA . VAL B 1 145 ? 2.887 -10.43 3.809 1 97.06 145 VAL B CA 1
ATOM 2583 C C . VAL B 1 145 ? 1.943 -10.375 5.008 1 97.06 145 VAL B C 1
ATOM 2585 O O . VAL B 1 145 ? 0.722 -10.422 4.848 1 97.06 145 VAL B O 1
ATOM 2588 N N . THR B 1 146 ? 2.436 -10.281 6.219 1 97.12 146 THR B N 1
ATOM 2589 C CA . THR B 1 146 ? 1.569 -10.227 7.395 1 97.12 146 THR B CA 1
ATOM 2590 C C . THR B 1 146 ? 0.7 -8.977 7.367 1 97.12 146 THR B C 1
ATOM 2592 O O . THR B 1 146 ? -0.432 -8.984 7.855 1 97.12 146 THR B O 1
ATOM 2595 N N . GLU B 1 147 ? 1.229 -7.91 6.809 1 97.5 147 GLU B N 1
ATOM 2596 C CA . GLU B 1 147 ? 0.415 -6.711 6.645 1 97.5 147 GLU B CA 1
ATOM 2597 C C . GLU B 1 147 ? -0.698 -6.938 5.625 1 97.5 147 GLU B C 1
ATOM 2599 O O . GLU B 1 147 ? -1.798 -6.398 5.77 1 97.5 147 GLU B O 1
ATOM 2604 N N . THR B 1 148 ? -0.373 -7.688 4.562 1 98.25 148 THR B N 1
ATOM 2605 C CA . THR B 1 148 ? -1.397 -8.047 3.588 1 98.25 148 THR B CA 1
ATOM 2606 C C . THR B 1 148 ? -2.512 -8.852 4.25 1 98.25 148 THR B C 1
ATOM 2608 O O . THR B 1 148 ? -3.693 -8.617 3.992 1 98.25 148 THR B O 1
ATOM 2611 N N . LEU B 1 149 ? -2.111 -9.781 5.121 1 98.06 149 LEU B N 1
ATOM 2612 C CA . LEU B 1 149 ? -3.08 -10.586 5.859 1 98.06 149 LEU B CA 1
ATOM 2613 C C . LEU B 1 149 ? -3.953 -9.703 6.746 1 98.06 149 LEU B C 1
ATOM 2615 O O . LEU B 1 149 ? -5.172 -9.891 6.812 1 98.06 149 LEU B O 1
ATOM 2619 N N . ARG B 1 150 ? -3.369 -8.789 7.422 1 97.5 150 ARG B N 1
ATOM 2620 C CA . ARG B 1 150 ? -4.117 -7.859 8.258 1 97.5 150 ARG B CA 1
ATOM 2621 C C . ARG B 1 150 ? -5.133 -7.078 7.438 1 97.5 150 ARG B C 1
ATOM 2623 O O . ARG B 1 150 ? -6.293 -6.941 7.836 1 97.5 150 ARG B O 1
ATOM 2630 N N . LYS B 1 151 ? -4.715 -6.527 6.297 1 98.25 151 LYS B N 1
ATOM 2631 C CA . LYS B 1 151 ? -5.59 -5.754 5.422 1 98.25 151 LYS B CA 1
ATOM 2632 C C . LYS B 1 151 ? -6.742 -6.613 4.898 1 98.25 151 LYS B C 1
ATOM 2634 O O . LYS B 1 151 ? -7.871 -6.137 4.777 1 98.25 151 LYS B O 1
ATOM 2639 N N . LEU B 1 152 ? -6.395 -7.848 4.559 1 98.69 152 LEU B N 1
ATOM 2640 C CA . LEU B 1 152 ? -7.426 -8.766 4.094 1 98.69 152 LEU B CA 1
ATOM 2641 C C . LEU B 1 152 ? -8.5 -8.969 5.156 1 98.69 152 LEU B C 1
ATOM 2643 O O . LEU B 1 152 ? -9.695 -8.883 4.867 1 98.69 152 LEU B O 1
ATOM 2647 N N . LYS B 1 153 ? -8.078 -9.234 6.375 1 98.31 153 LYS B N 1
ATOM 2648 C CA . LYS B 1 153 ? -9.016 -9.445 7.477 1 98.31 153 LYS B 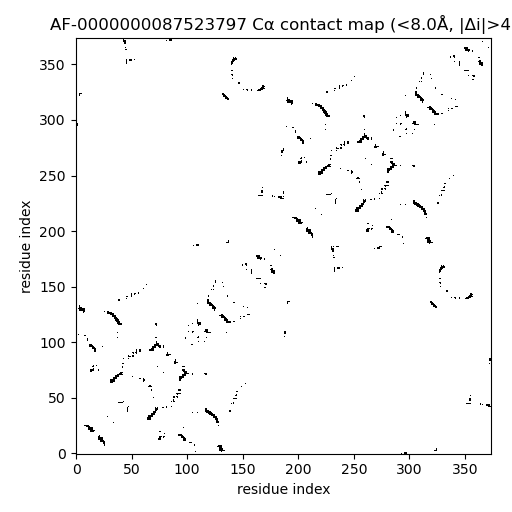CA 1
ATOM 2649 C C . LYS B 1 153 ? -9.883 -8.203 7.695 1 98.31 153 LYS B C 1
ATOM 2651 O O . LYS B 1 153 ? -11.094 -8.32 7.91 1 98.31 153 LYS B O 1
ATOM 2656 N N . ALA B 1 154 ? -9.281 -7.09 7.648 1 98.25 154 ALA B N 1
ATOM 2657 C CA . ALA B 1 154 ? -10.023 -5.844 7.809 1 98.25 154 ALA B CA 1
ATOM 2658 C C . ALA B 1 154 ? -11.031 -5.656 6.676 1 98.25 154 ALA B C 1
ATOM 2660 O O . ALA B 1 154 ? -12.18 -5.27 6.91 1 98.25 154 ALA B O 1
ATOM 2661 N N . ALA B 1 155 ? -10.594 -5.906 5.453 1 98.5 155 ALA B N 1
ATOM 2662 C CA . ALA B 1 155 ? -11.461 -5.781 4.285 1 98.5 155 ALA B CA 1
ATOM 2663 C C . ALA B 1 155 ? -12.656 -6.727 4.387 1 98.5 155 ALA B C 1
ATOM 2665 O O . ALA B 1 155 ? -13.781 -6.348 4.066 1 98.5 155 ALA B O 1
ATOM 2666 N N . GLN B 1 156 ? -12.359 -7.906 4.805 1 98.44 156 GLN B N 1
ATOM 2667 C CA . GLN B 1 156 ? -13.43 -8.883 4.984 1 98.44 156 GLN B CA 1
ATOM 2668 C C . GLN B 1 156 ? -14.414 -8.43 6.059 1 98.44 156 GLN B C 1
ATOM 2670 O O . GLN B 1 156 ? -15.625 -8.562 5.891 1 98.44 156 GLN B O 1
ATOM 2675 N N . TYR B 1 157 ? -13.93 -7.957 7.172 1 97.94 157 TYR B N 1
ATOM 2676 C CA . TYR B 1 157 ? -14.781 -7.512 8.266 1 97.94 157 TYR B CA 1
ATOM 2677 C C . TYR B 1 157 ? -15.734 -6.414 7.809 1 97.94 157 TYR B C 1
ATOM 2679 O O . TYR B 1 157 ? -16.938 -6.496 8.039 1 97.94 157 TYR B O 1
ATOM 2687 N N . VAL B 1 158 ? -15.211 -5.414 7.184 1 96.44 158 VAL B N 1
ATOM 2688 C CA . VAL B 1 158 ? -16.047 -4.273 6.812 1 96.44 158 VAL B CA 1
ATOM 2689 C C . VAL B 1 158 ? -17.031 -4.688 5.723 1 96.44 158 VAL B C 1
ATOM 2691 O O . VAL B 1 158 ? -18.141 -4.152 5.645 1 96.44 158 VAL B O 1
ATOM 2694 N N . ALA B 1 159 ? -16.609 -5.578 4.852 1 97.06 159 ALA B N 1
ATOM 2695 C CA . ALA B 1 159 ? -17.547 -6.113 3.865 1 97.06 159 ALA B CA 1
ATOM 2696 C C . ALA B 1 159 ? -18.734 -6.777 4.543 1 97.06 159 ALA B C 1
ATOM 2698 O O . ALA B 1 159 ? -19.875 -6.652 4.082 1 97.06 159 ALA B O 1
ATOM 2699 N N . ALA B 1 160 ? -18.5 -7.445 5.633 1 96.56 160 ALA B N 1
ATOM 2700 C CA . ALA B 1 160 ? -19.531 -8.164 6.371 1 96.56 160 ALA B CA 1
ATOM 2701 C C . ALA B 1 160 ? -20.297 -7.227 7.301 1 96.56 160 ALA B C 1
ATOM 2703 O O . ALA B 1 160 ? -21.375 -7.562 7.781 1 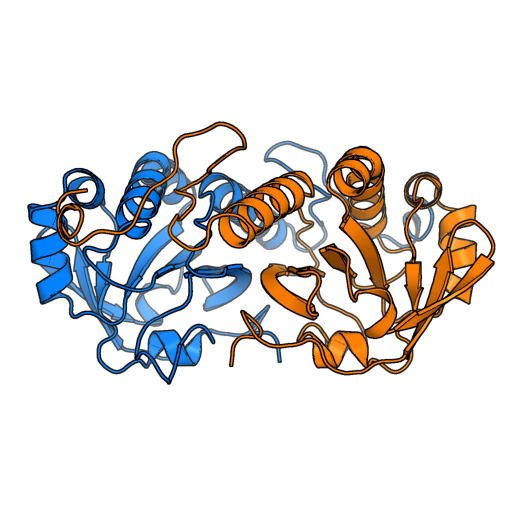96.56 160 ALA B O 1
ATOM 2704 N N . HIS B 1 161 ? -19.719 -6.059 7.609 1 95.94 161 HIS B N 1
ATOM 2705 C CA . HIS B 1 161 ? -20.297 -5.062 8.5 1 95.94 161 HIS B CA 1
ATOM 2706 C C . HIS B 1 161 ? -20.281 -3.676 7.867 1 95.94 161 HIS B C 1
ATOM 2708 O O . HIS B 1 161 ? -19.609 -2.771 8.367 1 95.94 161 HIS B O 1
ATOM 2714 N N . PRO B 1 162 ? -21.078 -3.443 6.844 1 92.56 162 PRO B N 1
ATOM 2715 C CA . PRO B 1 162 ? -20.969 -2.238 6.02 1 92.56 162 PRO B CA 1
ATOM 2716 C C . PRO B 1 162 ? -21.219 -0.956 6.809 1 92.56 162 PRO B C 1
ATOM 2718 O O . PRO B 1 162 ? -20.875 0.136 6.348 1 92.56 162 PRO B O 1
ATOM 2721 N N . ASN B 1 163 ? -21.672 -1.022 8 1 92.81 163 ASN B N 1
ATOM 2722 C CA . ASN B 1 163 ? -21.938 0.169 8.797 1 92.81 163 ASN B CA 1
ATOM 2723 C C . ASN B 1 163 ? -20.812 0.45 9.781 1 92.81 163 ASN B C 1
ATOM 2725 O O . ASN B 1 163 ? -20.859 1.418 10.539 1 92.81 163 ASN B O 1
ATOM 2729 N N . GLU B 1 164 ? -19.797 -0.4 9.719 1 93.75 164 GLU B N 1
ATOM 2730 C CA . GLU B 1 164 ? -18.641 -0.239 10.609 1 93.75 164 GLU B CA 1
ATOM 2731 C C . GLU B 1 164 ? -17.375 0.042 9.82 1 93.75 164 GLU B C 1
ATOM 2733 O O . GLU B 1 164 ? -17.328 -0.178 8.609 1 93.75 164 GLU B O 1
ATOM 2738 N N . VAL B 1 165 ? -16.438 0.607 10.547 1 94.44 165 VAL B N 1
ATOM 2739 C CA . VAL B 1 165 ? -15.125 0.842 9.977 1 94.44 165 VAL B CA 1
ATOM 2740 C C . VAL B 1 165 ? -14.047 0.302 10.914 1 94.44 165 VAL B C 1
ATOM 2742 O O . VAL B 1 165 ? -14.266 0.201 12.125 1 94.44 165 VAL B O 1
ATOM 2745 N N . CYS B 1 166 ? -12.93 -0.158 10.367 1 95 166 CYS B N 1
ATOM 2746 C CA . CYS B 1 166 ? -11.797 -0.653 11.141 1 95 166 CYS B CA 1
ATOM 2747 C C . CYS B 1 166 ? -10.805 0.469 11.438 1 95 166 CYS B C 1
ATOM 2749 O O . CYS B 1 166 ? -10.242 1.064 10.523 1 95 166 CYS B O 1
ATOM 2751 N N . PRO B 1 167 ? -10.547 0.73 12.727 1 94.44 167 PRO B N 1
ATOM 2752 C CA . PRO B 1 167 ? -9.625 1.812 13.078 1 94.44 167 PRO B CA 1
ATOM 2753 C C . PRO B 1 167 ? -8.164 1.465 12.789 1 94.44 167 PRO B C 1
ATOM 2755 O O . PRO B 1 167 ? -7.875 0.38 12.273 1 94.44 167 PRO B O 1
ATOM 2758 N N . ALA B 1 168 ? -7.285 2.432 13.062 1 93.31 168 ALA B N 1
ATOM 2759 C CA . ALA B 1 168 ? -5.855 2.289 12.805 1 93.31 168 ALA B CA 1
ATOM 2760 C C . ALA B 1 168 ? -5.309 1.006 13.43 1 93.31 168 ALA B C 1
ATOM 2762 O O . ALA B 1 168 ? -5.609 0.693 14.578 1 93.31 168 ALA B O 1
ATOM 2763 N N . LYS B 1 169 ? -4.57 0.287 12.609 1 93.19 169 LYS B N 1
ATOM 2764 C CA . LYS B 1 169 ? -3.855 -0.924 13.008 1 93.19 169 LYS B CA 1
ATOM 2765 C C . LYS B 1 169 ? -4.82 -1.98 13.539 1 93.19 169 LYS B C 1
ATOM 2767 O O . LYS B 1 169 ? -4.43 -2.836 14.336 1 93.19 169 LYS B O 1
ATOM 2772 N N . TRP B 1 170 ? -6.02 -1.906 13.164 1 94.38 170 TRP B N 1
ATOM 2773 C CA . TRP B 1 170 ? -7.051 -2.834 13.625 1 94.38 170 TRP B CA 1
ATOM 2774 C C . TRP B 1 170 ? -6.633 -4.277 13.359 1 94.38 170 TRP B C 1
ATOM 2776 O O . TRP B 1 170 ? -6.105 -4.594 12.297 1 94.38 170 TRP B O 1
ATOM 2786 N N . LYS B 1 171 ? -6.887 -5.16 14.383 1 92.31 171 LYS B N 1
ATOM 2787 C CA . LYS B 1 171 ? -6.738 -6.605 14.273 1 92.31 171 LYS B CA 1
ATOM 2788 C C . LYS B 1 171 ? -8.039 -7.324 14.625 1 92.31 171 LYS B C 1
ATOM 2790 O O . LYS B 1 171 ? -8.867 -6.789 15.359 1 92.31 171 LYS B O 1
ATOM 2795 N N . GLU B 1 172 ? -8.078 -8.5 14.07 1 89.5 172 GLU B N 1
ATOM 2796 C CA . GLU B 1 172 ? -9.289 -9.281 14.328 1 89.5 172 GLU B CA 1
ATOM 2797 C C . GLU B 1 172 ? -9.57 -9.383 15.828 1 89.5 172 GLU B C 1
ATOM 2799 O O . GLU B 1 172 ? -8.68 -9.688 16.609 1 89.5 172 GLU B O 1
ATOM 2804 N N . GLY B 1 173 ? -10.812 -9.078 16.141 1 88.5 173 GLY B N 1
ATOM 2805 C CA . GLY B 1 173 ? -11.211 -9.164 17.531 1 88.5 173 GLY B CA 1
ATOM 2806 C C . GLY B 1 173 ? -11.227 -7.812 18.234 1 88.5 173 GLY B C 1
ATOM 2807 O O . GLY B 1 173 ? -11.836 -7.668 19.297 1 88.5 173 GLY B O 1
ATOM 2808 N N . GLU B 1 174 ? -10.578 -6.797 17.688 1 92.19 174 GLU B N 1
ATOM 2809 C CA . GLU B 1 174 ? -10.547 -5.465 18.297 1 92.19 174 GLU B CA 1
ATOM 2810 C C . GLU B 1 174 ? -11.836 -4.699 18 1 92.19 174 GLU B C 1
ATOM 2812 O O . GLU B 1 174 ? -12.609 -5.078 17.125 1 92.19 174 GLU B O 1
ATOM 2817 N N . LYS B 1 175 ? -12 -3.639 18.766 1 92.06 175 LYS B N 1
ATOM 2818 C CA . LYS B 1 175 ? -13.195 -2.807 18.594 1 92.06 175 LYS B CA 1
ATOM 2819 C C . LYS B 1 175 ? -13.156 -2.057 17.266 1 92.06 175 LYS B C 1
ATOM 2821 O O . LYS B 1 175 ? -12.094 -1.611 16.828 1 92.06 175 LYS B O 1
ATOM 2826 N N . THR B 1 176 ? -14.312 -1.971 16.719 1 93.38 176 THR B N 1
ATOM 2827 C CA . THR B 1 176 ? -14.5 -1.18 15.5 1 93.38 176 THR B CA 1
ATOM 2828 C C . THR B 1 176 ? -15.289 0.09 15.805 1 93.38 176 THR B C 1
ATOM 2830 O O . THR B 1 176 ? -15.594 0.377 16.969 1 93.38 176 THR B O 1
ATOM 2833 N N . LEU B 1 177 ? -15.469 0.908 14.828 1 89.81 177 LEU B N 1
ATOM 2834 C CA . LEU B 1 177 ? -16.234 2.139 14.984 1 89.81 177 LEU B CA 1
ATOM 2835 C C . LEU B 1 177 ? -17.469 2.127 14.086 1 89.81 177 LEU B C 1
ATOM 2837 O O . LEU B 1 177 ? -17.406 1.637 12.961 1 89.81 177 LEU B O 1
ATOM 2841 N N . THR B 1 178 ? -18.5 2.619 14.57 1 89.25 178 THR B N 1
ATOM 2842 C CA . THR B 1 178 ? -19.719 2.846 13.789 1 89.25 178 THR B CA 1
ATOM 2843 C C . THR B 1 178 ? -19.922 4.336 13.547 1 89.25 178 THR B C 1
ATOM 2845 O O . THR B 1 178 ? -20.344 5.066 14.438 1 89.25 178 THR B O 1
ATOM 2848 N N . PRO B 1 179 ? -19.609 4.73 12.312 1 86.19 179 PRO B N 1
ATOM 2849 C CA . PRO B 1 179 ? -19.812 6.145 11.992 1 86.19 179 PRO B CA 1
ATOM 2850 C C . PRO B 1 179 ? -21.203 6.641 12.352 1 86.19 179 PRO B C 1
ATOM 2852 O O . PRO B 1 179 ? -22.203 5.953 12.086 1 86.19 179 PRO B O 1
ATOM 2855 N N . SER B 1 180 ? -21.234 7.621 13.156 1 83.31 180 SER B N 1
ATOM 2856 C CA . SER B 1 180 ? -22.469 8.273 13.555 1 83.31 180 SER B CA 1
ATOM 2857 C C . SER B 1 180 ? -22.266 9.766 13.805 1 83.31 180 SER B C 1
ATOM 2859 O O . SER B 1 180 ? -21.141 10.203 14.031 1 83.31 180 SER B O 1
ATOM 2861 N N . LEU B 1 181 ? -23.328 10.461 13.641 1 82.62 181 LEU B N 1
ATOM 2862 C CA . LEU B 1 181 ? -23.281 11.898 13.875 1 82.62 181 LEU B CA 1
ATOM 2863 C C . LEU B 1 181 ? -22.703 12.203 15.25 1 82.62 181 LEU B C 1
ATOM 2865 O O . LEU B 1 181 ? -21.984 13.195 15.422 1 82.62 181 LEU B O 1
ATOM 2869 N N . ASP B 1 182 ? -22.922 11.32 16.141 1 80.25 182 ASP B N 1
ATOM 2870 C CA . ASP B 1 182 ? -22.5 11.547 17.516 1 80.25 182 ASP B CA 1
ATOM 2871 C C . ASP B 1 182 ? -20.984 11.445 17.656 1 80.25 182 ASP B C 1
ATOM 2873 O O . ASP B 1 182 ? -20.406 12 18.594 1 80.25 182 ASP B O 1
ATOM 2877 N N . LEU B 1 183 ? -20.406 10.812 16.641 1 76.44 183 LEU B N 1
ATOM 2878 C CA . LEU B 1 183 ? -18.969 10.586 16.734 1 76.44 183 LEU B CA 1
ATOM 2879 C C . LEU B 1 183 ? -18.203 11.664 15.992 1 76.44 183 LEU B C 1
ATOM 2881 O O . LEU B 1 183 ? -17 11.812 16.172 1 76.44 183 LEU B O 1
ATOM 2885 N N . VAL B 1 184 ? -18.891 12.453 15.281 1 76.56 184 VAL B N 1
ATOM 2886 C CA . VAL B 1 184 ? -18.234 13.469 14.477 1 76.56 184 VAL B CA 1
ATOM 2887 C C . VAL B 1 184 ? -17.578 14.5 15.391 1 76.56 184 VAL B C 1
ATOM 2889 O O . VAL B 1 184 ? -18.234 15.125 16.219 1 76.56 184 VAL B O 1
ATOM 2892 N N . GLY B 1 185 ? -16.297 14.555 15.242 1 74.62 185 GLY B N 1
ATOM 2893 C CA . GLY B 1 185 ? -15.57 15.57 15.984 1 74.62 185 GLY B CA 1
ATOM 2894 C C . GLY B 1 185 ? -15.312 15.188 17.438 1 74.62 185 GLY B C 1
ATOM 2895 O O . GLY B 1 185 ? -14.82 16 18.219 1 74.62 185 GLY B O 1
ATOM 2896 N N . LYS B 1 186 ? -15.82 13.992 17.844 1 72.56 186 LYS B N 1
ATOM 2897 C CA . LYS B 1 186 ? -15.734 13.641 19.25 1 72.56 186 LYS B CA 1
ATOM 2898 C C . LYS B 1 186 ? -14.586 12.664 19.5 1 72.56 186 LYS B C 1
ATOM 2900 O O . LYS B 1 186 ? -14.336 12.273 20.641 1 72.56 186 LYS B O 1
ATOM 2905 N N . ILE B 1 187 ? -13.992 12.273 18.484 1 69 187 ILE B N 1
ATOM 2906 C CA . ILE B 1 187 ? -12.852 11.375 18.641 1 69 187 ILE B CA 1
ATOM 2907 C C . ILE B 1 187 ? -11.547 12.172 18.578 1 69 187 ILE B C 1
ATOM 2909 O O . ILE B 1 187 ? -11.422 13.086 17.766 1 69 187 ILE B O 1
#

pLDDT: mean 95.68, std 5.06, range [69.0, 98.88]

Nearest PDB structures (foldseek):
  1n8j-assembly1_B  TM=9.955E-01  e=2.166E-30  Salmonella enterica subsp. enterica serovar Typhimurium
  4mab-assembly1_B  TM=9.892E-01  e=1.544E-29  Salmonella enterica subsp. enterica serovar Typhimurium
  4ma9-assembly1_B  TM=9.879E-01  e=1.642E-29  Salmonella enterica subsp. enterica serovar Typhimurium
  4xra-assembly1_B  TM=9.814E-01  e=7.614E-29  Salmonella enterica subsp. enterica serovar Typhimurium
  4xs4-assembly1_B-2  TM=9.845E-01  e=3.322E-28  Salmonella enterica subsp. enterica serovar Typhimurium